Protein AF-M1Z1S7-F1 (afdb_monomer_lite)

Structure (mmCIF, N/CA/C/O backbone):
data_AF-M1Z1S7-F1
#
_entry.id   AF-M1Z1S7-F1
#
loop_
_atom_site.group_PDB
_atom_site.id
_atom_site.type_symbol
_atom_site.label_atom_id
_atom_site.label_alt_id
_atom_site.label_comp_id
_atom_site.label_asym_id
_atom_site.label_entity_id
_atom_site.label_seq_id
_atom_site.pdbx_PDB_ins_code
_atom_site.Cartn_x
_atom_site.Cartn_y
_atom_site.Cartn_z
_atom_site.occupancy
_atom_site.B_iso_or_equiv
_atom_site.auth_seq_id
_atom_site.auth_comp_id
_atom_site.auth_asym_id
_atom_site.auth_atom_id
_atom_site.pdbx_PDB_model_num
ATOM 1 N N . MET A 1 1 ? 13.486 63.296 -37.574 1.00 34.75 1 MET A N 1
ATOM 2 C CA . MET A 1 1 ? 12.717 63.158 -36.315 1.00 34.75 1 MET A CA 1
ATOM 3 C C . MET A 1 1 ? 12.028 61.797 -36.369 1.00 34.75 1 MET A C 1
ATOM 5 O O . MET A 1 1 ? 11.194 61.621 -37.237 1.00 34.75 1 MET A O 1
ATOM 9 N N . SER A 1 2 ? 12.634 60.751 -35.789 1.00 32.12 2 SER A N 1
ATOM 10 C CA . SER A 1 2 ? 12.422 60.273 -34.399 1.00 32.12 2 SER A CA 1
ATOM 11 C C . SER A 1 2 ? 11.115 59.479 -34.281 1.00 32.12 2 SER A C 1
ATOM 13 O O . SER A 1 2 ? 10.092 60.025 -34.657 1.00 32.12 2 SER A O 1
ATOM 15 N N . LEU A 1 3 ? 10.988 58.261 -33.749 1.00 27.97 3 LEU A N 1
ATOM 16 C CA . LEU A 1 3 ? 11.829 57.191 -33.181 1.00 27.97 3 LEU A CA 1
ATOM 17 C C . LEU A 1 3 ? 10.875 55.961 -33.128 1.00 27.97 3 LEU A C 1
ATOM 19 O O . LEU A 1 3 ? 9.679 56.147 -32.903 1.00 27.97 3 LEU A O 1
ATOM 23 N N . CYS A 1 4 ? 11.359 54.725 -33.304 1.00 34.81 4 CYS A N 1
ATOM 24 C CA . CYS A 1 4 ? 10.601 53.506 -32.938 1.00 34.81 4 CYS A CA 1
ATOM 25 C C . CYS A 1 4 ? 10.439 53.412 -31.397 1.00 34.81 4 CYS A C 1
ATOM 27 O O . CYS A 1 4 ? 11.221 54.061 -30.696 1.00 34.81 4 CYS A O 1
ATOM 29 N N . PRO A 1 5 ? 9.511 52.594 -30.836 1.00 39.22 5 PRO A N 1
ATOM 30 C CA . PRO A 1 5 ? 9.866 51.182 -30.603 1.00 39.22 5 PRO A CA 1
ATOM 31 C C . PRO A 1 5 ? 8.722 50.133 -30.621 1.00 39.22 5 PRO A C 1
ATOM 33 O O . PRO A 1 5 ? 7.626 50.333 -30.114 1.00 39.22 5 PRO A O 1
ATOM 36 N N . VAL A 1 6 ? 9.067 48.967 -31.179 1.00 35.81 6 VAL A N 1
ATOM 37 C CA . VAL A 1 6 ? 8.966 47.601 -30.614 1.00 35.81 6 VAL A CA 1
ATOM 38 C C . VAL A 1 6 ? 7.837 47.313 -29.605 1.00 35.81 6 VAL A C 1
ATOM 40 O O . VAL A 1 6 ? 7.938 47.644 -28.427 1.00 35.81 6 VAL A O 1
ATOM 43 N N . GLY A 1 7 ? 6.837 46.539 -30.041 1.00 27.97 7 GLY A N 1
ATOM 44 C CA . GLY A 1 7 ? 5.928 45.788 -29.172 1.00 27.97 7 GLY A CA 1
ATOM 45 C C . GLY A 1 7 ? 6.261 44.296 -29.215 1.00 27.97 7 GLY A C 1
ATOM 46 O O . GLY A 1 7 ? 5.956 43.619 -30.192 1.00 27.97 7 GLY A O 1
ATOM 47 N N . PHE A 1 8 ? 6.911 43.800 -28.162 1.00 30.08 8 PHE A N 1
ATOM 48 C CA . PHE A 1 8 ? 7.186 42.383 -27.924 1.00 30.08 8 PHE A CA 1
ATOM 49 C C . PHE A 1 8 ? 5.883 41.567 -27.895 1.00 30.08 8 PHE A C 1
ATOM 51 O O . PHE A 1 8 ? 5.056 41.743 -26.999 1.00 30.08 8 PHE A O 1
ATOM 58 N N . ALA A 1 9 ? 5.725 40.621 -28.822 1.00 30.39 9 ALA A N 1
ATOM 59 C CA . ALA A 1 9 ? 4.776 39.529 -28.654 1.00 30.39 9 ALA A CA 1
ATOM 60 C C . ALA A 1 9 ? 5.301 38.608 -27.540 1.00 30.39 9 ALA A C 1
ATOM 62 O O . ALA A 1 9 ? 6.293 37.901 -27.715 1.00 30.39 9 ALA A O 1
ATOM 63 N N . LYS A 1 10 ? 4.659 38.655 -26.368 1.00 28.14 10 LYS A N 1
ATOM 64 C CA . LYS A 1 10 ? 4.841 37.651 -25.313 1.00 28.14 10 LYS A CA 1
ATOM 65 C C . LYS A 1 10 ? 4.448 36.275 -25.872 1.00 28.14 10 LYS A C 1
ATOM 67 O O . LYS A 1 10 ? 3.368 36.177 -26.459 1.00 28.14 10 LYS A O 1
ATOM 72 N N . PRO A 1 11 ? 5.248 35.216 -25.675 1.00 27.19 11 PRO A N 1
ATOM 73 C CA . PRO A 1 11 ? 4.775 33.865 -25.928 1.00 27.19 11 PRO A CA 1
ATOM 74 C C . PRO A 1 11 ? 3.642 33.559 -24.944 1.00 27.19 11 PRO A C 1
ATOM 76 O O . PRO A 1 11 ? 3.766 33.805 -23.742 1.00 27.19 11 PRO A O 1
ATOM 79 N N . LEU A 1 12 ? 2.519 33.084 -25.487 1.00 28.98 12 LEU A N 1
ATOM 80 C CA . LEU A 1 12 ? 1.385 32.580 -24.722 1.00 28.98 12 LEU A CA 1
ATOM 81 C C . LEU A 1 12 ? 1.895 31.511 -23.759 1.00 28.98 12 LEU A C 1
ATOM 83 O O . LEU A 1 12 ? 2.510 30.528 -24.166 1.00 28.98 12 LEU A O 1
ATOM 87 N N . SER A 1 13 ? 1.678 31.777 -22.477 1.00 31.48 13 SER A N 1
ATOM 88 C CA . SER A 1 13 ? 2.052 30.921 -21.371 1.00 31.48 13 SER A CA 1
ATOM 89 C C . SER A 1 13 ? 1.440 29.534 -21.513 1.00 31.48 13 SER A C 1
ATOM 91 O O . SER A 1 13 ? 0.294 29.355 -21.921 1.00 31.48 13 SER A O 1
ATOM 93 N N . ASP A 1 14 ? 2.260 28.577 -21.113 1.00 32.44 14 ASP A N 1
ATOM 94 C CA . ASP A 1 14 ? 2.121 27.127 -21.099 1.00 32.44 14 ASP A CA 1
ATOM 95 C C . ASP A 1 14 ? 1.011 26.639 -20.130 1.00 32.44 14 ASP A C 1
ATOM 97 O O . ASP A 1 14 ? 1.241 25.813 -19.254 1.00 32.44 14 ASP A O 1
ATOM 101 N N . GLN A 1 15 ? -0.199 27.204 -20.226 1.00 30.16 15 GLN A N 1
ATOM 102 C CA . GLN A 1 15 ? -1.270 27.080 -19.220 1.00 30.16 15 GLN A CA 1
ATOM 103 C C . GLN A 1 15 ? -2.412 26.119 -19.583 1.00 30.16 15 GLN A C 1
ATOM 105 O O . GLN A 1 15 ? -3.424 26.101 -18.899 1.00 30.16 15 GLN A O 1
ATOM 110 N N . ASN A 1 16 ? -2.260 25.284 -20.612 1.00 29.59 16 ASN A N 1
ATOM 111 C CA . ASN A 1 16 ? -3.248 24.248 -20.947 1.00 29.59 16 ASN A CA 1
ATOM 112 C C . ASN A 1 16 ? -2.606 22.864 -21.129 1.00 29.59 16 ASN A C 1
ATOM 114 O O . ASN A 1 16 ? -3.009 22.080 -21.993 1.00 29.59 16 ASN A O 1
ATOM 118 N N . ARG A 1 17 ? -1.627 22.523 -20.281 1.00 30.69 17 ARG A N 1
ATOM 119 C CA . ARG A 1 17 ? -1.446 21.109 -19.937 1.00 30.69 17 ARG A CA 1
ATOM 120 C C . ARG A 1 17 ? -2.693 20.709 -19.166 1.00 30.69 17 ARG A C 1
ATOM 122 O O . ARG A 1 17 ? -3.025 21.344 -18.176 1.00 30.69 17 ARG A O 1
ATOM 129 N N . CYS A 1 18 ? -3.406 19.704 -19.665 1.00 29.64 18 CYS A N 1
ATOM 130 C CA . CYS A 1 18 ? -4.444 19.033 -18.901 1.00 29.64 18 CYS A CA 1
ATOM 131 C C . CYS A 1 18 ? -3.801 18.519 -17.608 1.00 29.64 18 CYS A C 1
ATOM 133 O O . CYS A 1 18 ? -3.182 17.457 -17.603 1.00 29.64 18 CYS A O 1
ATOM 135 N N . GLU A 1 19 ? -3.901 19.308 -16.542 1.00 29.81 19 GLU A N 1
ATOM 136 C CA . GLU A 1 19 ? -3.730 18.850 -15.174 1.00 29.81 19 GLU A CA 1
ATOM 137 C C . GLU A 1 19 ? -4.834 17.819 -14.948 1.00 29.81 19 GLU A C 1
ATOM 139 O O . GLU A 1 19 ? -5.987 18.143 -14.676 1.00 29.81 19 GLU A O 1
ATOM 144 N N . ILE A 1 20 ? -4.499 16.550 -15.176 1.00 34.88 20 ILE A N 1
ATOM 145 C CA . ILE A 1 20 ? -5.278 15.449 -14.626 1.00 34.88 20 ILE A CA 1
ATOM 146 C C . ILE A 1 20 ? -5.127 15.602 -13.104 1.00 34.88 20 ILE A C 1
ATOM 148 O O . ILE A 1 20 ? -3.984 15.592 -12.636 1.00 34.88 20 ILE A O 1
ATOM 152 N N . PRO A 1 21 ? -6.219 15.816 -12.347 1.00 37.62 21 PRO A N 1
ATOM 153 C CA . PRO A 1 21 ? -6.148 16.166 -10.935 1.00 37.62 21 PRO A CA 1
ATOM 154 C C . PRO A 1 21 ? -5.337 15.143 -10.143 1.00 37.62 21 PRO A C 1
ATOM 156 O O . PRO A 1 21 ? -5.509 13.928 -10.272 1.00 37.62 21 PRO A O 1
ATOM 159 N N . MET A 1 22 ? -4.415 15.668 -9.349 1.00 46.88 22 MET A N 1
ATOM 160 C CA . MET A 1 22 ? -3.442 14.946 -8.545 1.00 46.88 22 MET A CA 1
ATOM 161 C C . MET A 1 22 ? -4.098 14.426 -7.252 1.00 46.88 22 MET A C 1
ATOM 163 O O . MET A 1 22 ? -3.731 14.858 -6.165 1.00 46.88 22 MET A O 1
ATOM 167 N N . ASP A 1 23 ? -5.072 13.516 -7.378 1.00 47.00 23 ASP A N 1
ATOM 168 C CA . ASP A 1 23 ? -5.933 13.093 -6.256 1.00 47.00 23 ASP A CA 1
ATOM 169 C C . ASP A 1 23 ? -5.791 11.614 -5.800 1.00 47.00 23 ASP A C 1
ATOM 171 O O . ASP A 1 23 ? -6.158 11.281 -4.681 1.00 47.00 23 ASP A O 1
ATOM 175 N N . ASN A 1 24 ? -5.192 10.671 -6.541 1.00 67.12 24 ASN A N 1
ATOM 176 C CA . ASN A 1 24 ? -5.545 9.247 -6.313 1.00 67.12 24 ASN A CA 1
ATOM 177 C C . ASN A 1 24 ? -4.560 8.334 -5.526 1.00 67.12 24 ASN A C 1
ATOM 179 O O . ASN A 1 24 ? -4.644 7.110 -5.644 1.00 67.12 24 ASN A O 1
ATOM 183 N N . VAL A 1 25 ? -3.613 8.850 -4.726 1.00 77.19 25 VAL A N 1
ATOM 184 C CA . VAL A 1 25 ? -2.872 7.993 -3.755 1.00 77.19 25 VAL A CA 1
ATOM 185 C C . VAL A 1 25 ? -3.490 8.111 -2.373 1.00 77.19 25 VAL A C 1
ATOM 187 O O . VAL A 1 25 ? -3.922 7.101 -1.823 1.00 77.19 25 VAL A O 1
ATOM 190 N N . ASP A 1 26 ? -3.595 9.331 -1.849 1.00 87.12 26 ASP A N 1
ATOM 191 C CA . ASP A 1 26 ? -4.257 9.597 -0.571 1.00 87.12 26 ASP A CA 1
ATOM 192 C C . ASP A 1 26 ? -5.717 9.115 -0.605 1.00 87.12 26 ASP A C 1
ATOM 194 O O . ASP A 1 26 ? -6.119 8.365 0.279 1.00 87.12 26 ASP A O 1
ATOM 198 N N . GLU A 1 27 ? -6.479 9.415 -1.665 1.00 86.31 27 GLU A N 1
ATOM 199 C CA . GLU A 1 27 ? -7.870 8.950 -1.804 1.00 86.31 27 GLU A CA 1
ATOM 200 C C . GLU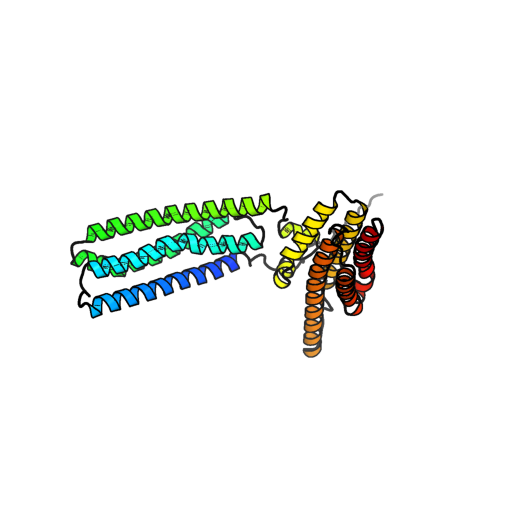 A 1 27 ? -7.998 7.425 -1.894 1.00 86.31 27 GLU A C 1
ATOM 202 O O . GLU A 1 27 ? -8.921 6.818 -1.331 1.00 86.31 27 GLU A O 1
ATOM 207 N N . LYS A 1 28 ? -7.063 6.780 -2.600 1.00 86.69 28 LYS A N 1
ATOM 208 C CA . LYS A 1 28 ? -7.006 5.320 -2.692 1.00 86.69 28 LYS A CA 1
ATOM 209 C C . LYS A 1 28 ? -6.709 4.711 -1.332 1.00 86.69 28 LYS A C 1
ATOM 211 O O . LYS A 1 28 ? -7.344 3.722 -0.964 1.00 86.69 28 LYS A O 1
ATOM 216 N N . ILE A 1 29 ? -5.776 5.296 -0.584 1.00 92.06 29 ILE A N 1
ATOM 217 C CA . ILE A 1 29 ? -5.488 4.866 0.780 1.00 92.06 29 ILE A CA 1
ATOM 218 C C . ILE A 1 29 ? -6.724 5.060 1.654 1.00 92.06 29 ILE A C 1
ATOM 220 O O . ILE A 1 29 ? -7.131 4.112 2.316 1.00 92.06 29 ILE A O 1
ATOM 224 N N . ASP A 1 30 ? -7.368 6.224 1.600 1.00 93.81 30 ASP A N 1
ATOM 225 C CA . ASP A 1 30 ? -8.558 6.526 2.396 1.00 93.81 30 ASP A CA 1
ATOM 226 C C . ASP A 1 30 ? -9.696 5.541 2.105 1.00 93.81 30 ASP A C 1
ATOM 228 O O . ASP A 1 30 ? -10.393 5.095 3.017 1.00 93.81 30 ASP A O 1
ATOM 232 N N . THR A 1 31 ? -9.864 5.149 0.841 1.00 93.44 31 THR A N 1
ATOM 233 C CA . THR A 1 31 ? -10.848 4.137 0.432 1.00 93.44 31 THR A CA 1
ATOM 234 C C . THR A 1 31 ? -10.502 2.760 0.998 1.00 93.44 31 THR A C 1
ATOM 236 O O . THR A 1 31 ? -11.337 2.134 1.648 1.00 93.44 31 THR A O 1
ATOM 239 N N . LEU A 1 32 ? -9.255 2.310 0.840 1.00 94.56 32 LEU A N 1
ATOM 240 C CA . LEU A 1 32 ? -8.808 1.016 1.363 1.00 94.56 32 LEU A CA 1
ATOM 241 C C . LEU A 1 32 ? -8.823 0.966 2.900 1.00 94.56 32 LEU A C 1
ATOM 243 O O . LEU A 1 32 ? -9.105 -0.078 3.488 1.00 94.56 32 LEU A O 1
ATOM 247 N N . MET A 1 33 ? -8.544 2.086 3.567 1.00 96.12 33 MET A N 1
ATOM 248 C CA . MET A 1 33 ? -8.637 2.213 5.019 1.00 96.12 33 MET A CA 1
ATOM 249 C C . MET A 1 33 ? -10.084 2.124 5.499 1.00 96.12 33 MET A C 1
ATOM 251 O O . MET A 1 33 ? -10.344 1.430 6.483 1.00 96.12 33 MET A O 1
ATOM 255 N N . ARG A 1 34 ? -11.029 2.773 4.804 1.00 96.56 34 ARG A N 1
ATOM 256 C CA . ARG A 1 34 ? -12.470 2.632 5.075 1.00 96.56 34 ARG A CA 1
ATOM 257 C C . ARG A 1 34 ? -12.914 1.175 4.952 1.00 96.56 34 ARG A C 1
ATOM 259 O O . ARG A 1 34 ? -13.510 0.645 5.888 1.00 96.56 34 ARG A O 1
ATOM 266 N N . ASP A 1 35 ? -12.540 0.495 3.871 1.00 96.50 35 ASP A N 1
ATOM 267 C CA . ASP A 1 35 ? -12.855 -0.929 3.679 1.00 96.50 35 ASP A CA 1
ATOM 268 C C . ASP A 1 35 ? -12.260 -1.800 4.795 1.00 96.50 35 ASP A C 1
ATOM 270 O O . ASP A 1 35 ? -12.915 -2.701 5.334 1.00 96.50 35 ASP A O 1
ATOM 274 N N . LYS A 1 36 ? -11.021 -1.504 5.204 1.00 97.75 36 LYS A N 1
ATOM 275 C CA . LYS A 1 36 ? -10.346 -2.225 6.283 1.00 97.75 36 LYS A CA 1
ATOM 276 C C . LYS A 1 36 ? -11.018 -2.008 7.641 1.00 97.75 36 LYS A C 1
ATOM 278 O O . LYS A 1 36 ? -11.160 -2.969 8.400 1.00 97.75 36 LYS A O 1
ATOM 283 N N . LEU A 1 37 ? -11.465 -0.788 7.938 1.00 97.38 37 LEU A N 1
ATOM 284 C CA . LEU A 1 37 ? -12.232 -0.475 9.145 1.00 97.38 37 LEU A CA 1
ATOM 285 C C . LEU A 1 37 ? -13.555 -1.253 9.174 1.00 97.38 37 LEU A C 1
ATOM 287 O O . LEU A 1 37 ? -13.864 -1.906 10.174 1.00 97.38 37 LEU A O 1
ATOM 291 N N . VAL A 1 38 ? -14.288 -1.266 8.057 1.00 96.88 38 VAL A N 1
ATOM 292 C CA . VAL A 1 38 ? -15.531 -2.041 7.916 1.00 96.88 38 VAL A CA 1
ATOM 293 C C . VAL A 1 38 ? -15.277 -3.530 8.166 1.00 96.88 38 VAL A C 1
ATOM 295 O O . VAL A 1 38 ? -16.023 -4.156 8.924 1.00 96.88 38 VAL A O 1
ATOM 298 N N . SER A 1 39 ? -14.198 -4.095 7.615 1.00 97.81 39 SER A N 1
ATOM 299 C CA . SER A 1 39 ? -13.803 -5.489 7.871 1.00 97.81 39 SER A CA 1
ATOM 300 C C . SER A 1 39 ? -13.581 -5.760 9.365 1.00 97.81 39 SER A C 1
ATOM 302 O O . SER A 1 39 ? -14.108 -6.735 9.903 1.00 97.81 39 SER A O 1
ATOM 304 N N . LEU A 1 40 ? -12.860 -4.883 10.073 1.00 97.50 40 LEU A N 1
ATOM 305 C CA . LEU A 1 40 ? -12.619 -5.027 11.517 1.00 97.50 40 LEU A CA 1
ATOM 306 C C . LEU A 1 40 ? -13.922 -4.983 12.332 1.00 97.50 40 LEU A C 1
ATOM 308 O O . LEU A 1 40 ? -14.098 -5.764 13.275 1.00 97.50 40 LEU A O 1
ATOM 312 N N . MET A 1 41 ? -14.857 -4.107 11.955 1.00 96.62 41 MET A N 1
ATOM 313 C CA . MET A 1 41 ? -16.176 -4.009 12.589 1.00 96.62 41 MET A CA 1
ATOM 314 C C . MET A 1 41 ? -17.031 -5.259 12.344 1.00 96.62 41 MET A C 1
ATOM 316 O O . MET A 1 41 ? -17.721 -5.732 13.256 1.00 96.62 41 MET A O 1
ATOM 320 N N . GLN A 1 42 ? -16.978 -5.827 11.138 1.00 97.12 42 GLN A N 1
ATOM 321 C CA . GLN A 1 42 ? -17.671 -7.073 10.803 1.00 97.12 42 GLN A CA 1
ATOM 322 C C . GLN A 1 42 ? -17.109 -8.253 11.601 1.00 97.12 42 GLN A C 1
ATOM 324 O O . GLN A 1 42 ? -17.873 -8.993 12.225 1.00 97.12 42 GLN A O 1
ATOM 329 N N . GLU A 1 43 ? -15.783 -8.386 11.676 1.00 97.19 43 GLU A N 1
ATOM 330 C CA . GLU A 1 43 ? -15.132 -9.395 12.517 1.00 97.19 43 GLU A CA 1
ATOM 331 C C . GLU A 1 43 ? -15.546 -9.261 13.988 1.00 97.19 43 GLU A C 1
ATOM 333 O O . GLU A 1 43 ? -15.827 -10.261 14.655 1.00 97.19 43 GLU A O 1
ATOM 338 N N . ASN A 1 44 ? -15.621 -8.029 14.505 1.00 97.50 44 ASN A N 1
ATOM 339 C CA . ASN A 1 44 ? -16.082 -7.777 15.868 1.00 97.50 44 ASN A CA 1
ATOM 340 C C . ASN A 1 44 ? -17.549 -8.182 16.067 1.00 97.50 44 ASN A C 1
ATOM 342 O O . ASN A 1 44 ? -17.895 -8.811 17.066 1.00 97.50 44 ASN A O 1
ATOM 346 N N . THR A 1 45 ? -18.402 -7.893 15.086 1.00 96.69 45 THR A N 1
ATOM 347 C CA . THR A 1 45 ? -19.819 -8.277 15.105 1.00 96.69 45 THR A CA 1
ATOM 348 C C . THR A 1 45 ? -19.984 -9.798 15.165 1.00 96.69 45 THR A C 1
ATOM 350 O O . THR A 1 45 ? -20.798 -10.308 15.940 1.00 96.69 45 THR A O 1
ATOM 353 N N . VAL A 1 46 ? -19.167 -10.549 14.417 1.00 97.62 46 VAL A N 1
ATOM 354 C CA . VAL A 1 46 ? -19.144 -12.021 14.478 1.00 97.62 46 VAL A CA 1
ATOM 355 C C . VAL A 1 46 ? -18.702 -12.514 15.859 1.00 97.62 46 VAL A C 1
ATOM 357 O O . VAL A 1 46 ? -19.341 -13.408 16.421 1.00 97.62 46 VAL A O 1
ATOM 360 N N . ARG A 1 47 ? -17.659 -11.915 16.452 1.00 97.12 47 ARG A N 1
ATOM 361 C CA . ARG A 1 47 ? -17.215 -12.254 17.818 1.00 97.12 47 ARG A CA 1
ATOM 362 C C . ARG A 1 47 ? -18.325 -12.032 18.846 1.00 97.12 47 ARG A C 1
ATOM 364 O O . ARG A 1 47 ? -18.612 -12.936 19.629 1.00 97.12 47 ARG A O 1
ATOM 371 N N . ILE A 1 48 ? -19.002 -10.887 18.790 1.00 95.94 48 ILE A N 1
ATOM 372 C CA . ILE A 1 48 ? -20.138 -10.559 19.663 1.00 95.94 48 ILE A CA 1
ATOM 373 C C . ILE A 1 48 ? -21.286 -11.559 19.489 1.00 95.94 48 ILE A C 1
ATOM 375 O O . ILE A 1 48 ? -21.849 -12.032 20.479 1.00 95.94 48 ILE A O 1
ATOM 379 N N . LYS A 1 49 ? -21.621 -11.936 18.248 1.00 96.50 49 LYS A N 1
ATOM 380 C CA . LYS A 1 49 ? -22.641 -12.960 17.974 1.00 96.50 49 LYS A CA 1
ATOM 381 C C . LYS A 1 49 ? -22.289 -14.289 18.648 1.00 96.50 49 LYS A C 1
ATOM 383 O O . LYS A 1 49 ? -23.138 -14.875 19.316 1.00 96.50 49 LYS A O 1
ATOM 388 N N . ASN A 1 50 ? -21.038 -14.728 18.533 1.00 96.50 50 ASN A N 1
ATOM 389 C CA . ASN A 1 50 ? -20.566 -15.968 19.151 1.00 96.50 50 ASN A CA 1
ATOM 390 C C . ASN A 1 50 ? -20.589 -15.900 20.685 1.00 96.50 50 ASN A C 1
ATOM 392 O O . ASN A 1 50 ? -20.988 -16.868 21.335 1.00 96.50 50 ASN A O 1
ATOM 396 N N . ILE A 1 51 ? -20.229 -14.752 21.269 1.00 95.00 51 ILE A N 1
ATOM 397 C CA . ILE A 1 51 ? -20.364 -14.501 22.712 1.00 95.00 51 ILE A CA 1
ATOM 398 C C . ILE A 1 51 ? -21.835 -14.631 23.122 1.00 95.00 51 ILE A C 1
ATOM 400 O O . ILE A 1 51 ? -22.158 -15.396 24.027 1.00 95.00 51 ILE A O 1
ATOM 404 N N . ASN A 1 52 ? -22.751 -13.962 22.422 1.00 93.19 52 ASN A N 1
ATOM 405 C CA . ASN A 1 52 ? -24.176 -14.037 22.738 1.00 93.19 52 ASN A CA 1
ATOM 406 C C . ASN A 1 52 ? -24.711 -15.476 22.678 1.00 93.19 52 ASN A C 1
ATOM 408 O O . ASN A 1 52 ? -25.422 -15.888 23.593 1.00 93.19 52 ASN A O 1
ATOM 412 N N . ILE A 1 53 ? -24.328 -16.265 21.669 1.00 94.31 53 ILE A N 1
ATOM 413 C CA . ILE A 1 53 ? -24.697 -17.688 21.574 1.00 94.31 53 ILE A CA 1
ATOM 414 C C . ILE A 1 53 ? -24.147 -18.468 22.776 1.00 94.31 53 ILE A C 1
ATOM 416 O O . ILE A 1 53 ? -24.898 -19.134 23.481 1.00 94.31 53 ILE A O 1
ATOM 420 N N . LYS A 1 54 ? -22.854 -18.333 23.088 1.00 94.75 54 LYS A N 1
ATOM 421 C CA . LYS A 1 54 ? -22.219 -19.045 24.210 1.00 94.75 54 LYS A CA 1
ATOM 422 C C . LYS A 1 54 ? -22.917 -18.776 25.550 1.00 94.75 54 LYS A C 1
ATOM 424 O O . LYS A 1 54 ? -23.171 -19.707 26.318 1.00 94.75 54 LYS A O 1
ATOM 429 N N . TYR A 1 55 ? -23.222 -17.513 25.846 1.00 93.75 55 TYR A N 1
ATOM 430 C CA . TYR A 1 55 ? -23.816 -17.117 27.128 1.00 93.75 55 TYR A CA 1
ATOM 431 C C . TYR A 1 55 ? -25.330 -17.354 27.195 1.00 93.75 55 TYR A C 1
ATOM 433 O O . TYR A 1 55 ? -25.866 -17.520 28.288 1.00 93.75 55 TYR A O 1
ATOM 441 N N . THR A 1 56 ? -26.024 -17.435 26.055 1.00 89.94 56 THR A N 1
ATOM 442 C CA . THR A 1 56 ? -27.429 -17.877 26.021 1.00 89.94 56 THR A CA 1
ATOM 443 C C . THR A 1 56 ? -27.542 -19.386 26.217 1.00 89.94 56 THR A C 1
ATOM 445 O O . THR A 1 56 ? -28.292 -19.812 27.090 1.00 89.94 56 THR A O 1
ATOM 448 N N . THR A 1 57 ? -26.731 -20.189 25.522 1.00 92.12 57 THR A N 1
ATOM 449 C CA . THR A 1 57 ? -26.714 -21.656 25.682 1.00 92.12 57 THR A CA 1
ATOM 450 C C . THR A 1 57 ? -26.326 -22.090 27.098 1.00 92.12 57 THR A C 1
ATOM 452 O O . THR A 1 57 ? -26.844 -23.078 27.604 1.00 92.12 57 THR A O 1
ATOM 455 N N . SER A 1 58 ? -25.446 -21.344 27.770 1.00 88.25 58 SER A N 1
ATOM 456 C CA . SER A 1 58 ? -25.045 -21.624 29.160 1.00 88.25 58 SER A CA 1
ATOM 457 C C . SER A 1 58 ? -25.954 -20.992 30.226 1.00 88.25 58 SER A C 1
ATOM 459 O O . SER A 1 58 ? -25.618 -21.048 31.406 1.00 88.25 58 SER A O 1
ATOM 461 N N . ASN A 1 59 ? -27.085 -20.388 29.832 1.00 87.56 59 ASN A N 1
ATOM 462 C CA . ASN A 1 59 ? -28.027 -19.672 30.704 1.00 87.56 59 ASN A CA 1
ATOM 463 C C . ASN A 1 59 ? -27.378 -18.574 31.583 1.00 87.56 59 ASN A C 1
ATOM 465 O O . ASN A 1 59 ? -27.818 -18.295 32.695 1.00 87.56 59 ASN A O 1
ATOM 469 N N . LYS A 1 60 ? -26.321 -17.927 31.076 1.00 88.38 60 LYS A N 1
ATOM 470 C CA . LYS A 1 60 ? -25.557 -16.850 31.736 1.00 88.38 60 LYS A CA 1
ATOM 471 C C . LYS A 1 60 ? -25.720 -15.508 31.011 1.00 88.38 60 LYS A C 1
ATOM 473 O O . LYS A 1 60 ? -24.797 -14.706 30.914 1.00 88.38 60 LYS A O 1
ATOM 478 N N . LYS A 1 61 ? -26.904 -15.251 30.449 1.00 85.31 61 LYS A N 1
ATOM 479 C CA . LYS A 1 61 ? -27.161 -14.071 29.600 1.00 85.31 61 LYS A CA 1
ATOM 480 C C . LYS A 1 61 ? -27.045 -12.737 30.349 1.00 85.31 61 LYS A C 1
ATOM 482 O O . LYS A 1 61 ? -26.682 -11.729 29.746 1.00 85.31 61 LYS A O 1
ATOM 487 N N . HIS A 1 62 ? -27.373 -12.730 31.636 1.00 86.00 62 HIS A N 1
ATOM 488 C CA . HIS A 1 62 ? -27.454 -11.521 32.461 1.00 86.00 62 HIS A CA 1
ATOM 489 C C . HIS A 1 62 ? -26.301 -11.404 33.459 1.00 86.00 62 HIS A C 1
ATOM 491 O O . HIS A 1 62 ? -26.422 -10.695 34.451 1.00 86.00 62 HIS A O 1
ATOM 497 N N . THR A 1 63 ? -25.199 -12.113 33.220 1.00 91.56 63 THR A N 1
ATOM 498 C CA . THR A 1 63 ? -24.058 -12.100 34.132 1.00 91.56 63 THR A CA 1
ATOM 499 C C . THR A 1 63 ? -23.002 -11.092 33.693 1.00 91.56 63 THR A C 1
ATOM 501 O O . THR A 1 63 ? -22.886 -10.757 32.508 1.00 91.56 63 THR A O 1
ATOM 504 N N . ILE A 1 64 ? -22.207 -10.623 34.656 1.00 93.06 64 ILE A N 1
ATOM 505 C CA . ILE A 1 64 ? -21.121 -9.675 34.400 1.00 93.06 64 ILE A CA 1
ATOM 506 C C . ILE A 1 64 ? -20.067 -10.264 33.457 1.00 93.06 64 ILE A C 1
ATOM 508 O O . ILE A 1 64 ? -19.503 -9.553 32.630 1.00 93.06 64 ILE A O 1
ATOM 512 N N . GLU A 1 65 ? -19.849 -11.582 33.487 1.00 93.62 65 GLU A N 1
ATOM 513 C CA . GLU A 1 65 ? -18.864 -12.241 32.625 1.00 93.62 65 GLU A CA 1
ATOM 514 C C . GLU A 1 65 ? -19.220 -12.123 31.143 1.00 93.62 65 GLU A C 1
ATOM 516 O O . GLU A 1 65 ? -18.317 -12.043 30.311 1.00 93.62 65 GLU A O 1
ATOM 521 N N . ARG A 1 66 ? -20.514 -12.0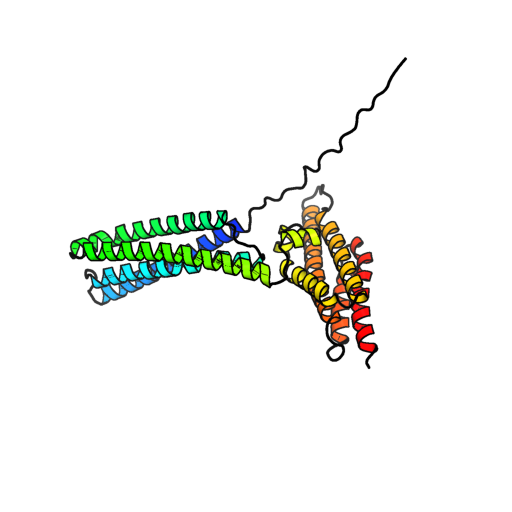95 30.792 1.00 94.62 66 ARG A N 1
ATOM 522 C CA . ARG A 1 66 ? -20.931 -11.853 29.405 1.00 94.62 66 ARG A CA 1
ATOM 523 C C . ARG A 1 66 ? -20.533 -10.447 28.969 1.00 94.62 66 ARG A C 1
ATOM 525 O O . ARG A 1 66 ? -20.026 -10.283 27.863 1.00 94.62 66 ARG A O 1
ATOM 532 N N . TRP A 1 67 ? -20.776 -9.450 29.816 1.00 94.69 67 TRP A N 1
ATOM 533 C CA . TRP A 1 67 ? -20.495 -8.050 29.505 1.00 94.69 67 TRP A CA 1
ATOM 534 C C . TRP A 1 67 ? -19.000 -7.746 29.480 1.00 94.69 67 TRP A C 1
ATOM 536 O O . TRP A 1 67 ? -18.546 -7.048 28.577 1.00 94.69 67 TRP A O 1
ATOM 546 N N . ARG A 1 68 ? -18.215 -8.370 30.365 1.00 95.38 68 ARG A N 1
ATOM 547 C CA . ARG A 1 68 ? -16.747 -8.375 30.274 1.00 95.38 68 ARG A CA 1
ATOM 548 C C . ARG A 1 68 ? -16.280 -8.991 28.951 1.00 95.38 68 ARG A C 1
ATOM 550 O O . ARG A 1 68 ? -15.526 -8.354 28.230 1.00 95.38 68 ARG A O 1
ATOM 557 N N . ALA A 1 69 ? -16.807 -10.153 28.553 1.00 95.81 69 ALA A N 1
ATOM 558 C CA . ALA A 1 69 ? -16.457 -10.765 27.265 1.00 95.81 69 ALA A CA 1
ATOM 559 C C . ALA A 1 69 ? -16.863 -9.900 26.055 1.00 95.81 69 ALA A C 1
ATOM 561 O O . ALA A 1 69 ? -16.145 -9.845 25.055 1.00 95.81 69 ALA A O 1
ATOM 562 N N . PHE A 1 70 ? -18.011 -9.224 26.136 1.00 95.38 70 PHE A N 1
ATOM 563 C CA . PHE A 1 70 ? -18.473 -8.283 25.120 1.00 95.38 70 PHE A CA 1
ATOM 564 C C . PHE A 1 70 ? -17.512 -7.097 24.983 1.00 95.38 70 PHE A C 1
ATOM 566 O O . PHE A 1 70 ? -17.057 -6.800 23.877 1.00 95.38 70 PHE A O 1
ATOM 573 N N . TYR A 1 71 ? -17.157 -6.476 26.111 1.00 97.06 71 TYR A N 1
ATOM 574 C CA . TYR A 1 71 ? -16.163 -5.410 26.183 1.00 97.06 71 TYR A CA 1
ATOM 575 C C . TYR A 1 71 ? -14.824 -5.865 25.591 1.00 97.06 71 TYR A C 1
ATOM 577 O O . TYR A 1 71 ? -14.275 -5.201 24.715 1.00 97.06 71 TYR A O 1
ATOM 585 N N . ASP A 1 72 ? -14.333 -7.039 25.997 1.00 97.00 72 ASP A N 1
ATOM 586 C CA . ASP A 1 72 ? -13.050 -7.586 25.544 1.00 97.00 72 ASP A CA 1
ATOM 587 C C . ASP A 1 72 ? -13.016 -7.806 24.016 1.00 97.00 72 ASP A C 1
ATOM 589 O O . ASP A 1 72 ? -11.955 -7.734 23.389 1.00 97.00 72 ASP A O 1
ATOM 593 N N . SER A 1 73 ? -14.172 -8.030 23.378 1.00 97.12 73 SER A N 1
ATOM 594 C CA . SER A 1 73 ? -14.270 -8.099 21.915 1.00 97.12 73 SER A CA 1
ATOM 595 C C . SER A 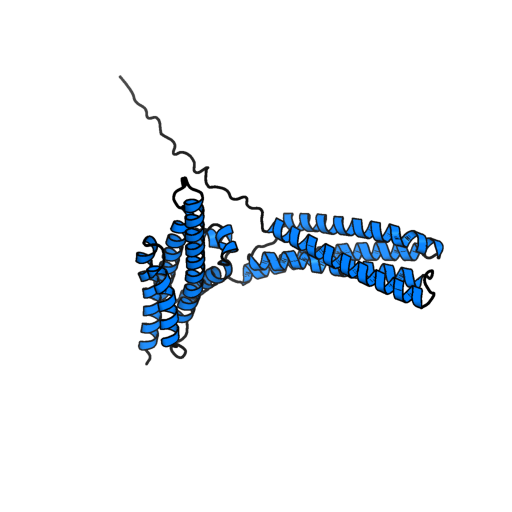1 73 ? -13.986 -6.748 21.248 1.00 97.12 73 SER A C 1
ATOM 597 O O . SER A 1 73 ? -13.251 -6.704 20.251 1.00 97.12 73 SER A O 1
ATOM 599 N N . PHE A 1 74 ? -14.529 -5.659 21.803 1.00 97.19 74 PHE A N 1
ATOM 600 C CA . PHE A 1 74 ? -14.238 -4.291 21.366 1.00 97.19 74 PHE A CA 1
ATOM 601 C C . PHE A 1 74 ? -12.796 -3.898 21.683 1.00 97.19 74 PHE A C 1
ATOM 603 O O . PHE A 1 74 ? -12.102 -3.408 20.798 1.00 97.19 74 PHE A O 1
ATOM 610 N N . ASP A 1 75 ? -12.304 -4.186 22.889 1.00 96.50 75 ASP A N 1
ATOM 611 C CA . ASP A 1 75 ? -10.913 -3.915 23.270 1.00 96.50 75 ASP A CA 1
ATOM 612 C C . ASP A 1 75 ? -9.924 -4.591 22.304 1.00 96.50 75 ASP A C 1
ATOM 614 O O . ASP A 1 75 ? -8.977 -3.968 21.821 1.00 96.50 75 ASP A O 1
ATOM 618 N N . LYS A 1 76 ? -10.194 -5.841 21.903 1.00 97.06 76 LYS A N 1
ATOM 619 C CA . LYS A 1 76 ? -9.408 -6.520 20.864 1.00 97.06 76 LYS A CA 1
ATOM 620 C C . LYS A 1 76 ? -9.431 -5.774 19.525 1.00 97.06 76 LYS A C 1
ATOM 622 O O . LYS A 1 76 ? -8.401 -5.715 18.857 1.00 97.06 76 LYS A O 1
ATOM 627 N N . MET A 1 77 ? -10.578 -5.231 19.119 1.00 97.31 77 MET A N 1
ATOM 628 C CA . MET A 1 77 ? -10.694 -4.434 17.894 1.00 97.31 77 MET A CA 1
ATOM 629 C C . MET A 1 77 ? -9.876 -3.140 17.997 1.00 97.31 77 MET A C 1
ATOM 631 O O . MET A 1 77 ? -9.079 -2.873 17.101 1.00 97.31 77 MET A O 1
ATOM 635 N N . PHE A 1 78 ? -9.997 -2.395 19.100 1.00 97.94 78 PHE A N 1
ATOM 636 C CA . PHE A 1 78 ? -9.238 -1.162 19.336 1.00 97.94 78 PHE A CA 1
ATOM 637 C C . PHE A 1 78 ? -7.725 -1.395 19.339 1.00 97.94 78 PHE A C 1
ATOM 639 O O . PHE A 1 78 ? -6.981 -0.607 18.768 1.00 97.94 78 PHE A O 1
ATOM 646 N N . ARG A 1 79 ? -7.239 -2.515 19.889 1.00 95.69 79 ARG A N 1
ATOM 647 C CA . ARG A 1 79 ? -5.802 -2.849 19.839 1.00 95.69 79 ARG A CA 1
ATOM 648 C C . ARG A 1 79 ? -5.286 -3.101 18.419 1.00 95.69 79 ARG A C 1
ATOM 650 O O . ARG A 1 79 ? -4.129 -2.802 18.129 1.00 95.69 79 ARG A O 1
ATOM 657 N N . LEU A 1 80 ? -6.111 -3.688 17.551 1.00 96.19 80 LEU A N 1
ATOM 658 C CA . LEU A 1 80 ? -5.723 -4.045 16.181 1.00 96.19 80 LEU A CA 1
ATOM 659 C C . LEU A 1 80 ? -5.877 -2.881 15.203 1.00 96.19 80 LEU A C 1
ATOM 661 O O . LEU A 1 80 ? -5.079 -2.756 14.276 1.00 96.19 80 LEU A O 1
ATOM 665 N N . MET A 1 81 ? -6.883 -2.037 15.418 1.00 97.44 81 MET A N 1
ATOM 666 C CA . MET A 1 81 ? -7.293 -0.996 14.484 1.00 97.44 81 MET A CA 1
ATOM 667 C C . MET A 1 81 ? -6.152 -0.056 14.065 1.00 97.44 81 MET A C 1
ATOM 669 O O . MET A 1 81 ? -5.921 0.030 12.860 1.00 97.44 81 MET A O 1
ATOM 673 N N . PRO A 1 82 ? -5.367 0.569 14.968 1.00 97.75 82 PRO A N 1
ATOM 674 C CA . PRO A 1 82 ? -4.302 1.472 14.541 1.00 97.75 82 PRO A CA 1
ATOM 675 C C . PRO A 1 82 ? -3.268 0.786 13.649 1.00 97.75 82 PRO A C 1
ATOM 677 O O . PRO A 1 82 ? -2.898 1.308 12.603 1.00 97.75 82 PRO A O 1
ATOM 680 N N . ARG A 1 83 ? -2.850 -0.432 14.017 1.00 96.88 83 ARG A N 1
ATOM 681 C CA . ARG A 1 83 ? -1.867 -1.206 13.251 1.00 96.88 83 ARG A CA 1
ATOM 682 C C . ARG A 1 83 ? -2.393 -1.556 11.865 1.00 96.88 83 ARG A C 1
ATOM 684 O O . ARG A 1 83 ? -1.683 -1.380 10.882 1.00 96.88 83 ARG A O 1
ATOM 691 N N . GLU A 1 84 ? -3.607 -2.088 11.790 1.00 97.12 84 GLU A N 1
ATOM 692 C CA . GLU A 1 84 ? -4.181 -2.567 10.534 1.00 97.12 84 GLU A CA 1
ATOM 693 C C . GLU A 1 84 ? -4.518 -1.421 9.574 1.00 97.12 84 GLU A C 1
ATOM 695 O O . GLU A 1 84 ? -4.332 -1.578 8.371 1.00 97.12 84 GLU A O 1
ATOM 700 N N . LEU A 1 85 ? -4.961 -0.269 10.088 1.00 97.38 85 LEU A N 1
ATOM 701 C CA . LEU A 1 85 ? -5.247 0.911 9.273 1.00 97.38 85 LEU A CA 1
ATOM 702 C C . LEU A 1 85 ? -3.960 1.574 8.765 1.00 97.38 85 LEU A C 1
ATOM 704 O O . LEU A 1 85 ? -3.825 1.816 7.569 1.00 97.38 85 LEU A O 1
ATOM 708 N N . VAL A 1 86 ? -2.973 1.791 9.638 1.00 96.88 86 VAL A N 1
ATOM 709 C CA . VAL A 1 86 ? -1.680 2.385 9.248 1.00 96.88 86 VAL A CA 1
ATOM 710 C C . VAL A 1 86 ? -0.888 1.462 8.317 1.00 96.88 86 VAL A C 1
ATOM 712 O O . VAL A 1 86 ? -0.134 1.923 7.462 1.00 96.88 86 VAL A O 1
ATOM 715 N N . ARG A 1 87 ? -1.088 0.144 8.415 1.00 96.31 87 ARG A N 1
ATOM 716 C CA . ARG A 1 87 ? -0.510 -0.818 7.473 1.00 96.31 87 ARG A CA 1
ATOM 717 C C . ARG A 1 87 ? -0.973 -0.580 6.034 1.00 96.31 87 ARG A C 1
ATOM 719 O O . ARG A 1 87 ? -0.154 -0.747 5.136 1.00 96.31 87 ARG A O 1
ATOM 726 N N . VAL A 1 88 ? -2.226 -0.174 5.811 1.00 95.75 88 VAL A N 1
ATOM 727 C CA . VAL A 1 88 ? -2.722 0.173 4.466 1.00 95.75 88 VAL A CA 1
ATOM 728 C C . VAL A 1 88 ? -1.929 1.351 3.901 1.00 95.75 88 VAL A C 1
ATOM 730 O O . VAL A 1 88 ? -1.436 1.264 2.779 1.00 95.75 88 VAL A O 1
ATOM 733 N N . GLU A 1 89 ? -1.742 2.411 4.694 1.00 94.50 89 GLU A N 1
ATOM 734 C CA . GLU A 1 89 ? -0.924 3.573 4.316 1.00 94.50 89 GLU A CA 1
ATOM 735 C C . GLU A 1 89 ? 0.488 3.139 3.914 1.00 94.50 89 GLU A C 1
ATOM 737 O O . GLU A 1 89 ? 0.949 3.484 2.824 1.00 94.50 89 GLU A O 1
ATOM 742 N N . LYS A 1 90 ? 1.140 2.320 4.753 1.00 93.44 90 LYS A N 1
ATOM 743 C CA . LYS A 1 90 ? 2.479 1.798 4.468 1.00 93.44 90 LYS A CA 1
ATOM 744 C C . LYS A 1 90 ? 2.502 0.999 3.163 1.00 93.44 90 LYS A C 1
ATOM 746 O O . LYS A 1 90 ? 3.281 1.301 2.271 1.00 93.44 90 LYS A O 1
ATOM 751 N N . GLU A 1 91 ? 1.657 -0.024 3.042 1.00 90.06 91 GLU A N 1
ATOM 752 C CA . GLU A 1 91 ? 1.670 -0.949 1.902 1.00 90.06 91 GLU A CA 1
ATOM 753 C C . GLU A 1 91 ? 1.375 -0.264 0.571 1.00 90.06 91 GLU A C 1
ATOM 755 O O . GLU A 1 91 ? 1.907 -0.682 -0.461 1.00 90.06 91 GLU A O 1
ATOM 760 N N . VAL A 1 92 ? 0.516 0.758 0.577 1.00 88.50 92 VAL A N 1
ATOM 761 C CA . VAL A 1 92 ? 0.305 1.581 -0.605 1.00 88.50 92 VAL A CA 1
ATOM 762 C C . VAL A 1 92 ? 1.565 2.403 -0.826 1.00 88.50 92 VAL A C 1
ATOM 764 O O . VAL A 1 92 ? 2.264 2.093 -1.780 1.00 88.50 92 VAL A O 1
ATOM 767 N N . ARG A 1 93 ? 1.938 3.338 0.058 1.00 87.00 93 ARG A N 1
ATOM 768 C CA . ARG A 1 93 ? 3.058 4.277 -0.164 1.00 87.00 93 ARG A CA 1
ATOM 769 C C . ARG A 1 93 ? 4.405 3.626 -0.474 1.00 87.00 93 ARG A C 1
ATOM 771 O O . ARG A 1 93 ? 5.123 4.142 -1.329 1.00 87.00 93 ARG A O 1
ATOM 778 N N . SER A 1 94 ? 4.728 2.481 0.126 1.00 83.88 94 SER A N 1
ATOM 779 C CA . SER A 1 94 ? 5.946 1.719 -0.187 1.00 83.88 94 SER A CA 1
ATOM 780 C C . SER A 1 94 ? 6.022 1.325 -1.667 1.00 83.88 94 SER A C 1
ATOM 782 O O . SER A 1 94 ? 7.100 1.352 -2.257 1.00 83.88 94 SER A O 1
ATOM 784 N N . LYS A 1 95 ? 4.884 1.015 -2.311 1.00 77.69 95 LYS A N 1
ATOM 785 C CA . LYS A 1 95 ? 4.833 0.739 -3.761 1.00 77.69 95 LYS A CA 1
ATOM 786 C C . LYS A 1 95 ? 5.147 1.977 -4.599 1.00 77.69 95 LYS A C 1
ATOM 788 O O . LYS A 1 95 ? 5.640 1.841 -5.712 1.00 77.69 95 LYS A O 1
ATOM 793 N N . PHE A 1 96 ? 4.871 3.163 -4.062 1.00 70.88 96 PHE A N 1
ATOM 794 C CA . PHE A 1 96 ? 5.091 4.444 -4.731 1.00 70.88 96 PHE A CA 1
ATOM 795 C C . PHE A 1 96 ? 6.431 5.077 -4.349 1.00 70.88 96 PHE A C 1
ATOM 797 O O . PHE A 1 96 ? 6.763 6.135 -4.872 1.00 70.88 96 PHE A O 1
ATOM 804 N N . VAL A 1 97 ? 7.198 4.449 -3.446 1.00 76.31 97 VAL A N 1
ATOM 805 C CA . VAL A 1 97 ? 8.438 5.016 -2.887 1.00 76.31 97 VAL A CA 1
ATOM 806 C C . VAL A 1 97 ? 8.189 6.459 -2.418 1.00 76.31 97 VAL A C 1
ATOM 808 O O . VAL A 1 97 ? 8.929 7.389 -2.732 1.00 76.31 97 VAL A O 1
ATOM 811 N N . GLN A 1 98 ? 7.055 6.656 -1.742 1.00 78.50 98 GLN A N 1
ATOM 812 C CA . GLN A 1 98 ? 6.595 7.966 -1.306 1.00 78.50 98 GLN A CA 1
ATOM 813 C C . GLN A 1 98 ? 6.657 8.040 0.216 1.00 78.50 98 GLN A C 1
ATOM 815 O O . GLN A 1 98 ? 6.103 7.188 0.913 1.00 78.50 98 GLN A O 1
ATOM 820 N N . SER A 1 99 ? 7.299 9.080 0.741 1.00 82.69 99 SER A N 1
ATOM 821 C CA . SER A 1 99 ? 7.272 9.358 2.173 1.00 82.69 99 SER A CA 1
ATOM 822 C C . SER A 1 99 ? 5.883 9.829 2.618 1.00 82.69 99 SER A C 1
ATOM 824 O O . SER A 1 99 ? 5.056 10.286 1.822 1.00 82.69 99 SER A O 1
ATOM 826 N N . MET A 1 100 ? 5.609 9.701 3.916 1.00 86.88 100 MET A N 1
ATOM 827 C CA . MET A 1 100 ? 4.411 10.264 4.529 1.00 86.88 100 MET A CA 1
ATOM 828 C C . MET A 1 100 ? 4.753 11.624 5.136 1.00 86.88 100 MET A C 1
ATOM 830 O O . MET A 1 100 ? 5.530 11.704 6.082 1.00 86.88 100 MET A O 1
ATOM 834 N N . GLY A 1 101 ? 4.162 12.693 4.602 1.00 84.88 101 GLY A N 1
ATOM 835 C CA . GLY A 1 101 ? 4.353 14.042 5.133 1.00 84.88 101 GLY A CA 1
ATOM 836 C C . GLY A 1 101 ? 3.663 14.268 6.491 1.00 84.88 101 GLY A C 1
ATOM 837 O O . GLY A 1 101 ? 2.711 13.557 6.837 1.00 84.88 101 GLY A O 1
ATOM 838 N N . PRO A 1 102 ? 4.075 15.301 7.250 1.00 87.75 102 PRO A N 1
ATOM 839 C CA . PRO A 1 102 ? 3.496 15.619 8.558 1.00 87.75 102 PRO A CA 1
ATOM 840 C C . PRO A 1 102 ? 2.005 15.985 8.481 1.00 87.75 102 PRO A C 1
ATOM 842 O O . PRO A 1 102 ? 1.231 15.606 9.357 1.00 87.75 102 PRO A O 1
ATOM 845 N N . GLU A 1 103 ? 1.565 16.650 7.411 1.00 89.56 103 GLU A N 1
ATOM 846 C CA . GLU A 1 103 ? 0.145 16.967 7.207 1.00 89.56 103 GLU A CA 1
ATOM 847 C C . GLU A 1 103 ? -0.711 15.706 7.059 1.00 89.56 103 GLU A C 1
ATOM 849 O O . GLU A 1 103 ? -1.791 15.610 7.643 1.00 89.56 103 GLU A O 1
ATOM 854 N N . ARG A 1 104 ? -0.216 14.701 6.322 1.00 92.44 104 ARG A N 1
ATOM 855 C CA . ARG A 1 104 ? -0.903 13.414 6.176 1.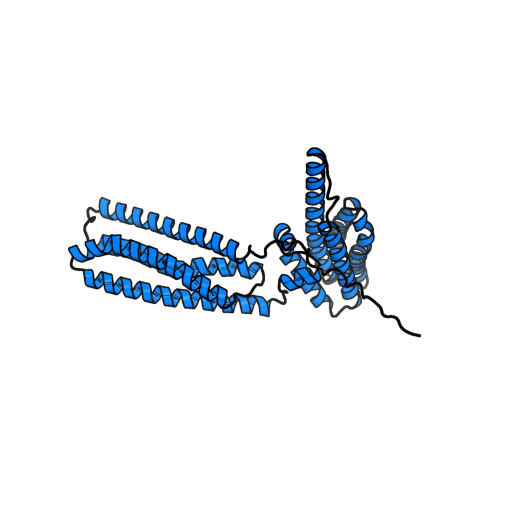00 92.44 104 ARG A CA 1
ATOM 856 C C . ARG A 1 104 ? -0.984 12.684 7.513 1.00 92.44 104 ARG A C 1
ATOM 858 O O . ARG A 1 104 ? -2.050 12.170 7.841 1.00 92.44 104 ARG A O 1
ATOM 865 N N . LYS A 1 105 ? 0.090 12.694 8.313 1.00 93.69 105 LYS A N 1
ATOM 866 C CA . LYS A 1 105 ? 0.077 12.141 9.679 1.00 93.69 105 LYS A CA 1
ATOM 867 C C . LYS A 1 105 ? -1.051 12.754 10.515 1.00 93.69 105 LYS A C 1
ATOM 869 O O . LYS A 1 105 ? -1.796 12.016 11.154 1.00 93.69 105 LYS A O 1
ATOM 874 N N . LEU A 1 106 ? -1.201 14.080 10.485 1.00 93.69 106 LEU A N 1
ATOM 875 C CA . LEU A 1 106 ? -2.266 14.777 11.216 1.00 93.69 106 LEU A CA 1
ATOM 876 C C . LEU A 1 106 ? -3.665 14.412 10.700 1.00 93.69 106 LEU A C 1
ATOM 878 O O . LEU A 1 106 ? -4.565 14.179 11.507 1.00 93.69 106 LEU A O 1
ATOM 882 N N . ARG A 1 107 ? -3.848 14.295 9.377 1.00 94.31 107 ARG A N 1
ATOM 883 C CA . ARG A 1 107 ? -5.117 13.827 8.790 1.00 94.31 107 ARG A CA 1
ATOM 884 C C . ARG A 1 107 ? -5.473 12.416 9.256 1.00 94.31 107 ARG A C 1
ATOM 886 O O . ARG A 1 107 ? -6.604 12.189 9.674 1.00 94.31 107 ARG A O 1
ATOM 893 N N . LEU A 1 108 ? -4.510 11.493 9.239 1.00 95.44 108 LEU A N 1
ATOM 894 C CA . LEU A 1 108 ? -4.708 10.113 9.687 1.00 95.44 108 LEU A CA 1
ATOM 895 C C . LEU A 1 108 ? -5.006 10.018 11.184 1.00 95.44 108 LEU A C 1
ATOM 897 O O . LEU A 1 108 ? -5.893 9.262 11.569 1.00 95.44 108 LEU A O 1
ATOM 901 N N . LEU A 1 109 ? -4.302 10.797 12.015 1.00 95.62 109 LEU A N 1
ATOM 902 C CA . LEU A 1 109 ? -4.602 10.918 13.445 1.00 95.62 109 LEU A CA 1
ATOM 903 C C . LEU A 1 109 ? -6.052 11.349 13.655 1.00 95.62 109 LEU A C 1
ATOM 905 O O . LEU A 1 109 ? -6.786 10.686 14.380 1.00 95.62 109 LEU A O 1
ATOM 909 N N . SER A 1 110 ? -6.467 12.433 12.997 1.00 95.94 110 SER A N 1
ATOM 910 C CA . SER A 1 110 ? -7.826 12.971 13.112 1.00 95.94 110 SER A CA 1
ATOM 911 C C . SER A 1 110 ? -8.885 11.959 12.667 1.00 95.94 110 SER A C 1
ATOM 913 O O . SER A 1 110 ? -9.823 11.673 13.411 1.00 95.94 110 SER A O 1
ATOM 915 N N . TYR A 1 111 ? -8.702 11.362 11.486 1.00 96.00 111 TYR A N 1
ATOM 916 C CA . TYR A 1 111 ? -9.628 10.380 10.929 1.00 96.00 111 TYR A CA 1
ATOM 917 C C . TYR A 1 111 ? -9.765 9.144 11.825 1.00 96.00 111 TYR A C 1
ATOM 919 O O . TYR A 1 111 ? -10.872 8.795 12.227 1.00 96.00 111 TYR A O 1
ATOM 927 N N . ILE A 1 112 ? -8.649 8.504 12.193 1.00 97.25 112 ILE A N 1
ATOM 928 C CA . ILE A 1 112 ? -8.685 7.267 12.982 1.00 97.25 112 ILE A CA 1
ATOM 929 C C . ILE A 1 112 ? -9.239 7.527 14.390 1.00 97.25 112 ILE A C 1
ATOM 931 O O . ILE A 1 112 ? -9.998 6.700 14.892 1.00 97.25 112 ILE A O 1
ATOM 935 N N . ASN A 1 113 ? -8.910 8.664 15.016 1.00 96.94 113 ASN A N 1
ATOM 936 C CA . ASN A 1 113 ? -9.486 9.029 16.313 1.00 96.94 113 ASN A CA 1
ATOM 937 C C . ASN A 1 113 ? -10.996 9.276 16.216 1.00 96.94 113 ASN A C 1
ATOM 939 O O . ASN A 1 113 ? -11.734 8.759 17.046 1.00 96.94 113 ASN A O 1
ATOM 943 N N . SER A 1 114 ? -11.464 9.971 15.174 1.00 97.12 114 SER A N 1
ATOM 944 C CA . SER A 1 114 ? -12.899 10.219 14.969 1.00 97.12 114 SER A CA 1
ATOM 945 C C . SER A 1 114 ? -13.686 8.911 14.821 1.00 97.12 114 SER A C 1
ATOM 947 O O . SER A 1 114 ? -14.721 8.724 15.457 1.00 97.12 114 SER A O 1
ATOM 949 N N . GLU A 1 115 ? -13.170 7.964 14.032 1.00 96.75 115 GLU A N 1
ATOM 950 C CA . GLU A 1 115 ? -13.782 6.638 13.877 1.00 96.75 115 GLU A CA 1
ATOM 951 C C . GLU A 1 115 ? -13.740 5.822 15.180 1.00 96.75 115 GLU A C 1
ATOM 953 O O . GLU A 1 115 ? -14.693 5.113 15.518 1.00 96.75 115 GLU A O 1
ATOM 958 N N . ALA A 1 116 ? -12.652 5.928 15.946 1.00 97.19 116 ALA A N 1
ATOM 959 C CA . ALA A 1 116 ? -12.539 5.271 17.241 1.00 97.19 116 ALA A CA 1
ATOM 960 C C . ALA A 1 116 ? -13.524 5.843 18.266 1.00 97.19 116 ALA A C 1
ATOM 962 O O . ALA A 1 116 ? -14.139 5.065 18.996 1.00 97.19 116 ALA A O 1
ATOM 963 N N . ASP A 1 117 ? -13.723 7.161 18.295 1.00 97.19 117 ASP A N 1
ATOM 964 C CA . ASP A 1 117 ? -14.666 7.822 19.197 1.00 97.19 117 ASP A CA 1
ATOM 965 C C . ASP A 1 117 ? -16.104 7.370 18.946 1.00 97.19 117 ASP A C 1
ATOM 967 O O . ASP A 1 117 ? -16.782 6.970 19.893 1.00 97.19 117 ASP A O 1
ATOM 971 N N . LEU A 1 118 ? -16.533 7.280 17.682 1.00 96.81 118 LEU A N 1
ATOM 972 C CA . LEU A 1 118 ? -17.846 6.722 17.330 1.00 96.81 118 LEU A CA 1
ATOM 973 C C . LEU A 1 118 ? -18.021 5.278 17.835 1.00 96.81 118 LEU A C 1
ATOM 975 O O . LEU A 1 118 ? -19.104 4.868 18.268 1.00 96.81 118 LEU A O 1
ATOM 979 N N . LEU A 1 119 ? -16.954 4.478 17.800 1.00 96.62 119 LEU A N 1
ATOM 980 C CA . LEU A 1 119 ? -16.977 3.104 18.300 1.00 96.62 119 LEU A CA 1
ATOM 981 C C . LEU A 1 119 ? -16.950 3.031 19.828 1.00 96.62 119 LEU A C 1
ATOM 983 O O . LEU A 1 119 ? -17.580 2.133 20.395 1.00 96.62 119 LEU A O 1
ATOM 987 N N . PHE A 1 120 ? -16.259 3.952 20.500 1.00 97.44 120 PHE A N 1
ATOM 988 C CA . PHE A 1 120 ? -16.305 4.061 21.954 1.00 97.44 120 PHE A CA 1
ATOM 989 C C . PHE A 1 120 ? -17.690 4.496 22.430 1.00 97.44 120 PHE A C 1
ATOM 991 O O . PHE A 1 120 ? -18.228 3.867 23.338 1.00 97.44 120 PHE A O 1
ATOM 998 N N . GLU A 1 121 ? -18.319 5.475 21.777 1.00 96.69 121 GLU A N 1
ATOM 999 C CA . GLU A 1 121 ? -19.701 5.879 22.062 1.00 96.69 121 GLU A CA 1
ATOM 1000 C C . GLU A 1 121 ? -20.671 4.702 21.917 1.00 96.69 121 GLU A C 1
ATOM 1002 O O . GLU A 1 121 ? -21.545 4.483 22.763 1.00 96.69 121 GLU A O 1
ATOM 1007 N N . LYS A 1 122 ? -20.492 3.890 20.867 1.00 95.06 122 LYS A N 1
ATOM 1008 C CA . LYS A 1 122 ? -21.270 2.662 20.684 1.00 95.06 122 LYS A CA 1
ATOM 1009 C C . LYS A 1 122 ? -21.064 1.681 21.842 1.00 95.06 122 LYS A C 1
ATOM 1011 O O . LYS A 1 122 ? -22.048 1.171 22.376 1.00 95.06 122 LYS A O 1
ATOM 1016 N N . LEU A 1 123 ? -19.815 1.424 22.233 1.00 95.25 123 LEU A N 1
ATOM 1017 C CA . LEU A 1 123 ? -19.489 0.541 23.356 1.00 95.25 123 LEU A CA 1
ATOM 1018 C C . LEU A 1 123 ? -20.094 1.052 24.673 1.00 95.25 123 LEU A C 1
ATOM 1020 O O . LEU A 1 123 ? -20.685 0.271 25.417 1.00 95.25 123 LEU A O 1
ATOM 1024 N N . GLU A 1 124 ? -19.987 2.351 24.949 1.00 95.31 124 GLU A N 1
ATOM 1025 C CA . GLU A 1 124 ? -20.580 2.994 26.125 1.00 95.31 124 GLU A CA 1
ATOM 1026 C C . GLU A 1 124 ? -22.096 2.817 26.156 1.00 95.31 124 GLU A C 1
ATOM 1028 O O . GLU A 1 124 ? -22.650 2.372 27.165 1.00 95.31 124 GLU A O 1
ATOM 1033 N N . LYS A 1 125 ? -22.767 3.091 25.034 1.00 94.50 125 LYS A N 1
ATOM 1034 C CA . LYS A 1 125 ? -24.218 2.939 24.906 1.00 94.50 125 LYS A CA 1
ATOM 1035 C C . LYS A 1 125 ? -24.679 1.499 25.133 1.00 94.50 125 LYS A C 1
ATOM 1037 O O . LYS A 1 125 ? -25.746 1.292 25.707 1.00 94.50 125 LYS A O 1
ATOM 1042 N N . GLU A 1 126 ? -23.903 0.518 24.678 1.00 91.06 126 GLU A N 1
ATOM 1043 C CA . GLU A 1 126 ? -24.261 -0.902 24.759 1.00 91.06 126 GLU A CA 1
ATOM 1044 C C . GLU A 1 126 ? -23.921 -1.542 26.117 1.00 91.06 126 GLU A C 1
ATOM 1046 O O . GLU A 1 126 ? -24.652 -2.429 26.550 1.00 91.06 126 GLU A O 1
ATOM 1051 N N . CYS A 1 127 ? -22.858 -1.103 26.804 1.00 91.00 127 CYS A N 1
ATOM 1052 C CA . CYS A 1 127 ? -22.359 -1.767 28.017 1.00 91.00 127 CYS A CA 1
ATOM 1053 C C . CYS A 1 127 ? -22.625 -1.009 29.324 1.00 91.00 127 CYS A C 1
ATOM 1055 O O . CYS A 1 127 ? -22.908 -1.651 30.340 1.00 91.00 127 CYS A O 1
ATOM 1057 N N . ARG A 1 128 ? -22.533 0.331 29.339 1.00 91.94 128 ARG A N 1
ATOM 1058 C CA . ARG A 1 128 ? -22.457 1.117 30.590 1.00 91.94 128 ARG A CA 1
ATOM 1059 C C . ARG A 1 128 ? -23.643 0.847 31.516 1.00 91.94 128 ARG A C 1
ATOM 1061 O O . ARG A 1 128 ? -23.471 0.631 32.713 1.00 91.94 128 ARG A O 1
ATOM 1068 N N . GLN A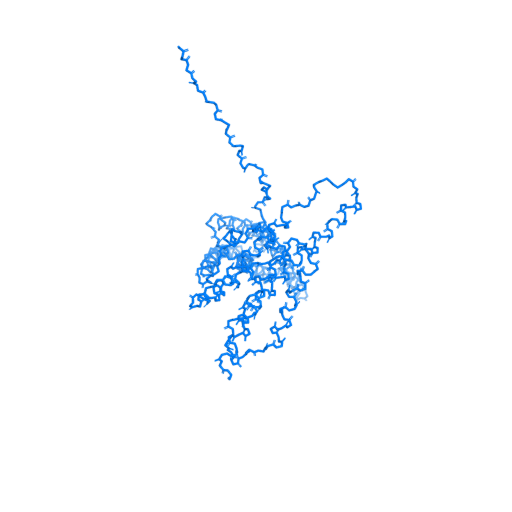 1 129 ? -24.856 0.807 30.960 1.00 92.31 129 GLN A N 1
ATOM 1069 C CA . GLN A 1 129 ? -26.069 0.590 31.752 1.00 92.31 129 GLN A CA 1
ATOM 1070 C C . GLN A 1 129 ? -26.098 -0.777 32.437 1.00 92.31 129 GLN A C 1
ATOM 1072 O O . GLN A 1 129 ? -26.602 -0.887 33.553 1.00 92.31 129 GLN A O 1
ATOM 1077 N N . ASP A 1 130 ? -25.587 -1.822 31.791 1.00 92.12 130 ASP A N 1
ATOM 1078 C CA . ASP A 1 130 ? -25.632 -3.165 32.357 1.00 92.12 130 ASP A CA 1
ATOM 1079 C C . ASP A 1 130 ? -24.506 -3.406 33.368 1.00 92.12 130 ASP A C 1
ATOM 1081 O O . ASP A 1 130 ? -24.760 -4.029 34.397 1.00 92.12 130 ASP A O 1
ATOM 1085 N N . PHE A 1 131 ? -23.319 -2.819 33.170 1.00 94.12 131 PHE A N 1
ATOM 1086 C CA . PHE A 1 131 ? -22.297 -2.745 34.225 1.00 94.12 131 PHE A CA 1
ATOM 1087 C C . PHE A 1 131 ? -22.825 -2.012 35.464 1.00 94.12 131 PHE A C 1
ATOM 1089 O O . PHE A 1 131 ? -22.679 -2.500 36.584 1.00 94.12 131 PHE A O 1
ATOM 1096 N N . LYS A 1 132 ? -23.538 -0.897 35.266 1.00 93.62 132 LYS A N 1
ATOM 1097 C CA . LYS A 1 132 ? -24.174 -0.147 36.355 1.00 93.62 132 LYS A CA 1
ATOM 1098 C C . LYS A 1 132 ? -25.203 -0.967 37.129 1.00 93.62 132 LYS A C 1
ATOM 1100 O O . LYS A 1 132 ? -25.161 -0.991 38.355 1.00 93.62 132 LYS A O 1
ATOM 1105 N N . LYS A 1 133 ? -26.108 -1.673 36.439 1.00 92.88 133 LYS A N 1
ATOM 1106 C CA . LYS A 1 133 ? -27.109 -2.547 37.090 1.00 92.88 133 LYS A CA 1
ATOM 1107 C C . LYS A 1 133 ? -26.472 -3.658 37.925 1.00 92.88 133 LYS A C 1
ATOM 1109 O O . LYS A 1 133 ? -27.091 -4.125 38.875 1.00 92.88 133 LYS A O 1
ATOM 1114 N N . LEU A 1 134 ? -25.270 -4.087 37.552 1.00 92.50 134 LEU A N 1
ATOM 1115 C CA . LEU A 1 134 ? -24.518 -5.141 38.228 1.00 92.50 134 LEU A CA 1
ATOM 1116 C C . LEU A 1 134 ? -23.561 -4.605 39.307 1.00 92.50 134 LEU A C 1
ATOM 1118 O O . LEU A 1 134 ? -22.868 -5.402 39.928 1.00 92.50 134 LEU A O 1
ATOM 1122 N N . GLY A 1 135 ? -23.545 -3.290 39.560 1.00 93.25 135 GLY A N 1
ATOM 1123 C CA . GLY A 1 135 ? -22.698 -2.667 40.582 1.00 93.25 135 GLY A CA 1
ATOM 1124 C C . GLY A 1 135 ? -21.230 -2.485 40.179 1.00 93.25 135 GLY A C 1
ATOM 1125 O O . GLY A 1 135 ? -20.408 -2.189 41.035 1.00 93.25 135 GLY A O 1
ATOM 1126 N N . GLU A 1 136 ? -20.904 -2.629 38.893 1.00 95.12 136 GLU A N 1
ATOM 1127 C CA . GLU A 1 136 ? -19.531 -2.658 38.356 1.00 95.12 136 GLU A CA 1
ATOM 1128 C C . GLU A 1 136 ? -19.247 -1.437 37.449 1.00 95.12 136 GLU A C 1
ATOM 1130 O O . GLU A 1 136 ? -18.427 -1.491 36.535 1.00 95.12 136 GLU A O 1
ATOM 1135 N N . GLU A 1 137 ? -19.948 -0.315 37.666 1.00 94.94 137 GLU A N 1
ATOM 1136 C CA . GLU A 1 137 ? -19.793 0.924 36.873 1.00 94.94 137 GLU A CA 1
ATOM 1137 C C . GLU A 1 137 ? -18.349 1.454 36.924 1.00 94.94 137 GLU A C 1
ATOM 1139 O O . GLU A 1 137 ? -17.795 1.822 35.893 1.00 94.94 137 GLU A O 1
ATOM 1144 N N . ALA A 1 138 ? -17.704 1.406 38.094 1.00 95.25 138 ALA A N 1
ATOM 1145 C CA . ALA A 1 138 ? -16.317 1.844 38.257 1.00 95.25 138 ALA A CA 1
ATOM 1146 C C . ALA A 1 138 ? -15.322 0.996 37.441 1.00 95.25 138 ALA A C 1
ATOM 1148 O O . ALA A 1 138 ? -14.414 1.550 36.826 1.00 95.25 138 ALA A O 1
ATOM 1149 N N . GLU A 1 139 ? -15.516 -0.331 37.380 1.00 95.31 139 GLU A N 1
ATOM 1150 C CA . GLU A 1 139 ? -14.683 -1.214 36.548 1.00 95.31 139 GLU A CA 1
ATOM 1151 C C . GLU A 1 139 ? -14.825 -0.852 35.063 1.00 95.31 139 GLU A C 1
ATOM 1153 O O . GLU A 1 139 ? -13.847 -0.862 34.312 1.00 95.31 139 GLU A O 1
ATOM 1158 N N . PHE A 1 140 ? -16.047 -0.535 34.625 1.00 95.94 140 PHE A N 1
ATOM 1159 C CA . PHE A 1 140 ? -16.305 -0.148 33.243 1.00 95.94 140 PHE A CA 1
ATOM 1160 C C . PHE A 1 140 ? -15.566 1.139 32.861 1.00 95.94 140 PHE A C 1
ATOM 1162 O O . PHE A 1 140 ? -14.886 1.151 31.832 1.00 95.94 140 PHE A O 1
ATOM 1169 N N . GLU A 1 141 ? -15.660 2.187 33.686 1.00 96.38 141 GLU A N 1
ATOM 1170 C CA . GLU A 1 141 ? -14.977 3.461 33.424 1.00 96.38 141 GLU A CA 1
ATOM 1171 C C . GLU A 1 141 ? -13.449 3.295 33.421 1.00 96.38 141 GLU A C 1
ATOM 1173 O O . GLU A 1 141 ? -12.796 3.729 32.473 1.00 96.38 141 GLU A O 1
ATOM 1178 N N . GLU A 1 142 ? -12.879 2.571 34.395 1.00 97.25 142 GLU A N 1
ATOM 1179 C CA . GLU A 1 142 ? -11.428 2.316 34.448 1.00 97.25 142 GLU A CA 1
ATOM 1180 C C . GLU A 1 142 ? -10.941 1.591 33.183 1.00 97.25 142 GLU A C 1
ATOM 1182 O O . GLU A 1 142 ? -9.919 1.947 32.583 1.00 97.25 142 GLU A O 1
ATOM 1187 N N . ARG A 1 143 ? -11.680 0.564 32.742 1.00 96.62 143 ARG A N 1
ATOM 1188 C CA . ARG A 1 143 ? -11.357 -0.159 31.507 1.00 96.62 143 ARG A CA 1
ATOM 1189 C C . ARG A 1 143 ? -11.415 0.770 30.303 1.00 96.62 143 ARG A C 1
ATOM 1191 O O . ARG A 1 143 ? -10.489 0.762 29.494 1.00 96.62 143 ARG A O 1
ATOM 1198 N N . LEU A 1 144 ? -12.485 1.552 30.181 1.00 96.81 144 LEU A N 1
ATOM 1199 C CA . LEU A 1 144 ? -12.702 2.472 29.070 1.00 96.81 144 LEU A CA 1
ATOM 1200 C C . LEU A 1 144 ? -11.582 3.511 28.958 1.00 96.81 144 LEU A C 1
ATOM 1202 O O . LEU A 1 144 ? -11.002 3.643 27.878 1.00 96.81 144 LEU A O 1
ATOM 1206 N N . GLU A 1 145 ? -11.220 4.177 30.055 1.00 96.88 145 GLU A N 1
ATOM 1207 C CA . GLU A 1 145 ? -10.103 5.130 30.090 1.00 96.88 145 GLU A CA 1
ATOM 1208 C C . GLU A 1 145 ? -8.786 4.465 29.684 1.00 96.88 145 GLU A C 1
ATOM 1210 O O . GLU A 1 145 ? -8.049 4.974 28.835 1.00 96.88 145 GLU A O 1
ATOM 1215 N N . LYS A 1 146 ? -8.512 3.272 30.223 1.00 97.50 146 LYS A N 1
ATOM 1216 C CA . LYS A 1 146 ? -7.301 2.511 29.904 1.00 97.50 146 LYS A CA 1
ATOM 1217 C C . LYS A 1 146 ? -7.234 2.107 28.434 1.00 97.50 146 LYS A C 1
ATOM 1219 O O . LYS A 1 146 ? -6.152 2.147 27.844 1.00 97.50 146 LYS A O 1
ATOM 1224 N N . THR A 1 147 ? -8.350 1.694 27.837 1.00 97.44 147 THR A N 1
ATOM 1225 C CA . THR A 1 147 ? -8.401 1.329 26.417 1.00 97.44 147 THR A CA 1
ATOM 1226 C C . THR A 1 147 ? -8.265 2.562 25.527 1.00 97.44 147 THR A C 1
ATOM 1228 O O . THR A 1 147 ? -7.515 2.489 24.554 1.00 97.44 147 THR A O 1
ATOM 1231 N N . ARG A 1 148 ? -8.875 3.704 25.880 1.00 97.31 148 ARG A N 1
ATOM 1232 C CA . ARG A 1 148 ? -8.681 4.985 25.173 1.00 97.31 148 ARG A CA 1
ATOM 1233 C C . ARG A 1 148 ? -7.214 5.424 25.194 1.00 97.31 148 ARG A C 1
ATOM 1235 O O . ARG A 1 148 ? -6.631 5.627 24.135 1.00 97.31 148 ARG A O 1
ATOM 1242 N N . ALA A 1 149 ? -6.582 5.458 26.368 1.00 97.19 149 ALA A N 1
ATOM 1243 C CA . ALA A 1 149 ? -5.176 5.850 26.500 1.00 97.19 149 ALA A CA 1
ATOM 1244 C C . ALA A 1 149 ? -4.236 4.946 25.681 1.00 97.19 149 ALA A C 1
ATOM 1246 O O . ALA A 1 149 ? -3.379 5.428 24.942 1.00 97.19 149 ALA A O 1
ATOM 1247 N N . LYS A 1 150 ? -4.435 3.622 25.756 1.00 97.19 150 LYS A N 1
ATOM 1248 C CA . LYS A 1 150 ? -3.655 2.654 24.968 1.00 97.19 150 LYS A CA 1
ATOM 1249 C C . LYS A 1 150 ? -3.895 2.772 23.469 1.00 97.19 150 LYS A C 1
ATOM 1251 O O . LYS A 1 150 ? -2.987 2.489 22.694 1.00 97.19 150 LYS A O 1
ATOM 1256 N N . PHE A 1 151 ? -5.113 3.111 23.056 1.00 97.88 151 PHE A N 1
ATOM 1257 C CA . PHE A 1 151 ? -5.436 3.305 21.650 1.00 97.88 151 PHE A CA 1
ATOM 1258 C C . PHE A 1 151 ? -4.654 4.486 21.075 1.00 97.88 151 PHE A C 1
ATOM 1260 O O . PHE A 1 151 ? -3.981 4.313 20.060 1.00 97.88 151 PHE A O 1
ATOM 1267 N N . THR A 1 152 ? -4.686 5.635 21.757 1.00 96.62 152 THR A N 1
ATOM 1268 C CA . THR A 1 152 ? -3.977 6.852 21.341 1.00 96.62 152 THR A CA 1
ATOM 1269 C C . THR A 1 152 ? -2.469 6.621 21.248 1.00 96.62 152 THR A C 1
ATOM 1271 O O . THR A 1 152 ? -1.882 6.856 20.193 1.00 96.62 152 THR A O 1
ATOM 1274 N N . ASP A 1 153 ? -1.859 6.060 22.298 1.00 96.69 153 ASP A N 1
ATOM 1275 C CA . ASP A 1 153 ? -0.421 5.743 22.326 1.00 96.69 153 ASP A CA 1
ATOM 1276 C C . ASP A 1 153 ? -0.017 4.768 21.205 1.00 96.69 153 ASP A C 1
ATOM 1278 O O . ASP A 1 153 ? 0.971 4.967 20.487 1.00 96.69 153 ASP A O 1
ATOM 1282 N N . ASN A 1 154 ? -0.828 3.728 20.983 1.00 97.44 154 ASN A N 1
ATOM 1283 C CA . ASN A 1 154 ? -0.592 2.783 19.900 1.00 97.44 154 ASN A CA 1
ATOM 1284 C C . ASN A 1 154 ? -0.709 3.464 18.530 1.00 97.44 154 ASN A C 1
ATOM 1286 O O . ASN A 1 154 ? 0.134 3.223 17.673 1.00 97.44 154 ASN A O 1
ATOM 1290 N N . LEU A 1 155 ? -1.712 4.316 18.305 1.00 97.81 155 LEU A N 1
ATOM 1291 C CA . LEU A 1 155 ? -1.889 5.025 17.037 1.00 97.81 155 LEU A CA 1
ATOM 1292 C C . LEU A 1 155 ? -0.703 5.930 16.707 1.00 97.81 155 LEU A C 1
ATOM 1294 O O . LEU A 1 155 ? -0.155 5.831 15.606 1.00 97.81 155 LEU A O 1
ATOM 1298 N N . GLU A 1 156 ? -0.270 6.749 17.660 1.00 96.31 156 GLU A N 1
ATOM 1299 C CA . GLU A 1 156 ? 0.905 7.605 17.491 1.00 96.31 156 GLU A CA 1
ATOM 1300 C C . GLU A 1 156 ? 2.157 6.777 17.191 1.00 96.31 156 GLU A C 1
ATOM 1302 O O . GLU A 1 156 ? 2.878 7.063 16.230 1.00 96.31 156 GLU A O 1
ATOM 1307 N N . THR A 1 157 ? 2.359 5.687 17.938 1.00 97.12 157 THR A N 1
ATOM 1308 C CA . THR A 1 157 ? 3.476 4.760 17.732 1.00 97.12 157 THR A CA 1
ATOM 1309 C C . THR A 1 157 ? 3.446 4.114 16.345 1.00 97.12 157 THR A C 1
ATOM 1311 O O . THR A 1 157 ? 4.484 4.027 15.685 1.00 97.12 157 THR A O 1
ATOM 1314 N N . GLN A 1 158 ? 2.287 3.635 15.879 1.00 97.25 158 GLN A N 1
ATOM 1315 C CA . GLN A 1 158 ? 2.176 3.011 14.555 1.00 97.25 158 GLN A CA 1
ATOM 1316 C C . GLN A 1 158 ? 2.437 4.025 13.441 1.00 97.25 158 GLN A C 1
ATOM 1318 O O . GLN A 1 158 ? 3.150 3.706 12.490 1.00 97.25 158 GLN A O 1
ATOM 1323 N N . LEU A 1 159 ? 1.903 5.244 13.556 1.00 96.19 159 LEU A N 1
ATOM 1324 C CA . LEU A 1 159 ? 2.133 6.296 12.568 1.00 96.19 159 LEU A CA 1
ATOM 1325 C C . LEU A 1 159 ? 3.599 6.716 12.516 1.00 96.19 159 LEU A C 1
ATOM 1327 O O . LEU A 1 159 ? 4.144 6.853 11.423 1.00 96.19 159 LEU A O 1
ATOM 1331 N N . GLN A 1 160 ? 4.251 6.861 13.669 1.00 94.94 160 GLN A N 1
ATOM 1332 C CA . GLN A 1 160 ? 5.670 7.199 13.730 1.00 94.94 160 GLN A CA 1
ATOM 1333 C C . GLN A 1 160 ? 6.536 6.106 13.086 1.00 94.94 160 GLN A C 1
ATOM 1335 O O . GLN A 1 160 ? 7.333 6.395 12.196 1.00 94.94 160 GLN A O 1
ATOM 1340 N N . LYS A 1 161 ? 6.289 4.834 13.428 1.00 95.06 161 LYS A N 1
ATOM 1341 C CA . LYS A 1 161 ? 6.959 3.688 12.789 1.00 95.06 161 LYS A CA 1
ATOM 1342 C C . LYS A 1 161 ? 6.712 3.624 11.283 1.00 95.06 161 LYS A C 1
ATOM 1344 O O . LYS A 1 161 ? 7.591 3.205 10.536 1.00 95.06 161 LYS A O 1
ATOM 1349 N N . CYS A 1 162 ? 5.516 3.998 10.833 1.00 94.25 162 CYS A N 1
ATOM 1350 C CA . CYS A 1 162 ? 5.185 4.055 9.414 1.00 94.25 162 CYS A CA 1
ATOM 1351 C C . CYS A 1 162 ? 6.023 5.114 8.689 1.00 94.25 162 CYS A C 1
ATOM 1353 O O . CYS A 1 162 ? 6.617 4.796 7.662 1.00 94.25 162 CYS A O 1
ATOM 1355 N N . MET A 1 163 ? 6.128 6.328 9.244 1.00 93.00 163 MET A N 1
ATOM 1356 C CA . MET A 1 163 ? 6.973 7.390 8.679 1.00 93.00 163 MET A CA 1
ATOM 1357 C C . MET A 1 163 ? 8.423 6.939 8.552 1.00 93.00 163 MET A C 1
ATOM 1359 O O . MET A 1 163 ? 8.971 6.964 7.456 1.00 93.00 163 MET A O 1
ATOM 1363 N N . GLU A 1 164 ? 9.006 6.457 9.649 1.00 91.62 164 GLU A N 1
ATOM 1364 C CA . GLU A 1 164 ? 10.405 6.020 9.692 1.00 91.62 164 GLU A CA 1
ATOM 1365 C C . GLU A 1 164 ? 10.673 4.880 8.704 1.00 91.62 164 GLU A C 1
ATOM 1367 O O . GLU A 1 164 ? 11.688 4.875 8.003 1.00 91.62 164 GLU A O 1
ATOM 1372 N N . ALA A 1 165 ? 9.746 3.922 8.599 1.00 88.81 165 ALA A N 1
ATOM 1373 C CA . ALA A 1 165 ? 9.861 2.830 7.644 1.00 88.81 165 ALA A CA 1
ATOM 1374 C C . ALA A 1 165 ? 9.803 3.328 6.194 1.00 88.81 165 ALA A C 1
ATOM 1376 O O . ALA A 1 165 ? 10.616 2.898 5.382 1.00 88.81 165 ALA A O 1
ATOM 1377 N N . LEU A 1 166 ? 8.879 4.236 5.869 1.00 88.56 166 LEU A N 1
ATOM 1378 C CA . LEU A 1 166 ? 8.763 4.805 4.525 1.00 88.56 166 LEU A CA 1
ATOM 1379 C C . LEU A 1 166 ? 9.973 5.672 4.163 1.00 88.56 166 LEU A C 1
ATOM 1381 O O . LEU A 1 166 ? 10.455 5.601 3.035 1.00 88.56 166 LEU A O 1
ATOM 1385 N N . GLU A 1 167 ? 10.503 6.450 5.105 1.00 84.69 167 GLU A N 1
ATOM 1386 C CA . GLU A 1 167 ? 11.727 7.237 4.912 1.00 84.69 167 GLU A CA 1
ATOM 1387 C C . GLU A 1 167 ? 12.944 6.339 4.692 1.00 84.69 167 GLU A C 1
ATOM 1389 O O . GLU A 1 167 ? 13.736 6.586 3.780 1.00 84.69 167 GLU A O 1
ATOM 1394 N N . THR A 1 168 ? 13.065 5.263 5.472 1.00 82.56 168 THR A N 1
ATOM 1395 C CA . THR A 1 168 ? 14.143 4.277 5.320 1.00 82.56 168 THR A CA 1
ATOM 1396 C C . THR A 1 168 ? 14.037 3.559 3.981 1.00 82.56 168 THR A C 1
ATOM 1398 O O . THR A 1 168 ? 15.028 3.455 3.266 1.00 82.56 168 THR A O 1
ATOM 1401 N N . GLU A 1 169 ? 12.845 3.095 3.601 1.00 78.12 169 GLU A N 1
ATOM 1402 C CA . GLU A 1 169 ? 12.611 2.435 2.312 1.00 78.12 169 GLU A CA 1
ATOM 1403 C C . GLU A 1 169 ? 12.888 3.387 1.137 1.00 78.12 169 GLU A C 1
ATOM 1405 O O . GLU A 1 169 ? 13.503 2.981 0.154 1.00 78.12 169 GLU A O 1
ATOM 1410 N N . THR A 1 170 ? 12.525 4.665 1.257 1.00 71.69 170 THR A N 1
ATOM 1411 C CA . THR A 1 170 ? 12.818 5.687 0.237 1.00 71.69 170 THR A CA 1
ATOM 1412 C C . THR A 1 170 ? 14.320 5.972 0.142 1.00 71.69 170 THR A C 1
ATOM 1414 O O . THR A 1 170 ? 14.868 6.036 -0.956 1.00 71.69 170 THR A O 1
ATOM 1417 N N . SER A 1 171 ? 15.012 6.084 1.279 1.00 68.75 171 SER A N 1
ATOM 1418 C CA . SER A 1 171 ? 16.430 6.474 1.334 1.00 68.75 171 SER A CA 1
ATOM 1419 C C . SER A 1 171 ? 17.392 5.323 1.019 1.00 68.75 171 SER A C 1
ATOM 1421 O O . SER A 1 171 ? 18.413 5.529 0.369 1.00 68.75 171 SER A O 1
ATOM 1423 N N . ALA A 1 172 ? 17.082 4.100 1.458 1.00 61.31 172 ALA A N 1
ATOM 1424 C CA . ALA A 1 172 ? 17.954 2.934 1.302 1.00 61.31 172 ALA A CA 1
ATOM 1425 C C . ALA A 1 172 ? 17.805 2.241 -0.059 1.00 61.31 172 ALA A C 1
ATOM 1427 O O . ALA A 1 172 ? 18.696 1.510 -0.485 1.00 61.31 172 ALA A O 1
ATOM 1428 N N . SER A 1 173 ? 16.683 2.437 -0.757 1.00 60.06 173 SER A N 1
ATOM 1429 C CA . SER A 1 173 ? 16.362 1.616 -1.924 1.00 60.06 173 SER A CA 1
ATOM 1430 C C . SER A 1 173 ? 17.124 2.000 -3.200 1.00 60.06 173 SER A C 1
ATOM 1432 O O . SER A 1 173 ? 17.016 1.275 -4.190 1.00 60.06 173 SER A O 1
ATOM 1434 N N . GLY A 1 174 ? 17.804 3.154 -3.247 1.00 65.56 174 GLY A N 1
ATOM 1435 C CA . GLY A 1 174 ? 18.378 3.700 -4.488 1.00 65.56 174 GLY A CA 1
ATOM 1436 C C . GLY A 1 174 ? 17.342 3.976 -5.594 1.00 65.56 174 GLY A C 1
ATOM 1437 O O . GLY A 1 174 ? 17.731 4.347 -6.709 1.00 65.56 174 GLY A O 1
ATOM 1438 N N . LYS A 1 175 ? 16.053 3.785 -5.272 1.00 74.38 175 LYS A N 1
ATOM 1439 C CA . LYS A 1 175 ? 14.879 4.010 -6.107 1.00 74.38 175 LYS A CA 1
ATOM 1440 C C . LYS A 1 175 ? 14.563 5.493 -6.134 1.00 74.38 175 LYS A C 1
ATOM 1442 O O . LYS A 1 175 ? 14.721 6.194 -5.140 1.00 74.38 175 LYS A O 1
ATOM 1447 N N . LEU A 1 176 ? 14.110 5.949 -7.286 1.00 79.00 176 LEU A N 1
ATOM 1448 C CA . LEU A 1 176 ? 13.769 7.345 -7.497 1.00 79.00 176 LEU A CA 1
ATOM 1449 C C . LEU A 1 176 ? 12.326 7.621 -7.057 1.00 79.00 176 LEU A C 1
ATOM 1451 O O . LEU A 1 176 ? 11.473 6.744 -7.210 1.00 79.00 176 LEU A O 1
ATOM 1455 N N . PRO A 1 177 ? 12.004 8.823 -6.565 1.00 78.31 177 PRO A N 1
ATOM 1456 C CA . PRO A 1 177 ? 10.617 9.249 -6.430 1.00 78.31 177 PRO A CA 1
ATOM 1457 C C . PRO A 1 177 ? 9.865 9.112 -7.764 1.00 78.31 177 PRO A C 1
ATOM 1459 O O . PRO A 1 177 ? 10.447 9.307 -8.834 1.00 78.31 177 PRO A O 1
ATOM 1462 N N . ILE A 1 178 ? 8.557 8.829 -7.727 1.00 79.12 178 ILE A N 1
ATOM 1463 C CA . ILE A 1 178 ? 7.739 8.729 -8.953 1.00 79.12 178 ILE A CA 1
ATOM 1464 C C . ILE A 1 178 ? 7.828 10.003 -9.790 1.00 79.12 178 ILE A C 1
ATOM 1466 O O . ILE A 1 178 ? 7.966 9.917 -11.003 1.00 79.12 178 ILE A O 1
ATOM 1470 N N . SER A 1 179 ? 7.808 11.177 -9.159 1.00 79.06 179 SER A N 1
ATOM 1471 C CA . SER A 1 179 ? 7.942 12.462 -9.856 1.00 79.06 179 SER A CA 1
ATOM 1472 C C . SER A 1 179 ? 9.234 12.551 -10.672 1.00 79.06 179 SER A C 1
ATOM 1474 O O . SER A 1 179 ? 9.246 13.090 -11.780 1.00 79.06 179 SER A O 1
ATOM 1476 N N . GLU A 1 180 ? 10.318 11.974 -10.158 1.00 84.25 180 GLU A N 1
ATOM 1477 C CA . GLU A 1 180 ? 11.583 11.900 -10.867 1.00 84.25 180 GLU A CA 1
ATOM 1478 C C . GLU A 1 180 ? 11.536 10.875 -12.002 1.00 84.25 180 GLU A C 1
ATOM 1480 O O . GLU A 1 180 ? 11.990 11.198 -13.097 1.00 84.25 180 GLU A O 1
ATOM 1485 N N . LEU A 1 181 ? 10.918 9.703 -11.807 1.00 85.62 181 LEU A N 1
ATOM 1486 C CA . LEU A 1 181 ? 10.675 8.748 -12.898 1.00 85.62 181 LEU A CA 1
ATOM 1487 C C . LEU A 1 181 ? 9.827 9.354 -14.024 1.00 85.62 181 LEU A C 1
ATOM 1489 O O . LEU A 1 181 ? 10.186 9.215 -15.191 1.00 85.62 181 LEU A O 1
ATOM 1493 N N . CYS A 1 182 ? 8.743 10.056 -13.686 1.00 85.19 182 CYS A N 1
ATOM 1494 C CA . CYS A 1 182 ? 7.895 10.771 -14.639 1.00 85.19 182 CYS A CA 1
ATOM 1495 C C . CYS A 1 182 ? 8.732 11.736 -15.484 1.00 85.19 182 CYS A C 1
ATOM 1497 O O . CYS A 1 182 ? 8.706 11.677 -16.712 1.00 85.19 182 CYS A O 1
ATOM 1499 N N . ARG A 1 183 ? 9.554 12.566 -14.827 1.00 87.19 183 ARG A N 1
ATOM 1500 C CA . ARG A 1 183 ? 10.470 13.499 -15.499 1.00 87.19 183 ARG A CA 1
ATOM 1501 C C . ARG A 1 183 ? 11.509 12.773 -16.356 1.00 87.19 183 ARG A C 1
ATOM 1503 O O . ARG A 1 183 ? 11.841 13.228 -17.446 1.00 87.19 183 ARG A O 1
ATOM 1510 N N . MET A 1 184 ? 12.048 11.661 -15.861 1.00 86.56 184 MET A N 1
ATOM 1511 C CA . MET A 1 184 ? 13.102 10.904 -16.531 1.00 86.56 184 MET A CA 1
ATOM 1512 C C . MET A 1 184 ? 12.632 10.127 -17.747 1.00 86.56 184 MET A C 1
ATOM 1514 O O . MET A 1 184 ? 13.485 9.806 -18.562 1.00 86.56 184 MET A O 1
ATOM 1518 N N . TYR A 1 185 ? 11.347 9.813 -17.874 1.00 86.25 185 TYR A N 1
ATOM 1519 C CA . TYR A 1 185 ? 10.808 9.062 -19.011 1.00 86.25 185 TYR A CA 1
ATOM 1520 C C . TYR A 1 185 ? 9.752 9.842 -19.808 1.00 86.25 185 TYR A C 1
ATOM 1522 O O . TYR A 1 185 ? 9.166 9.287 -20.731 1.00 86.25 185 TYR A O 1
ATOM 1530 N N . ASP A 1 186 ? 9.535 11.120 -19.474 1.00 84.81 186 ASP A N 1
ATOM 1531 C CA . ASP A 1 186 ? 8.468 11.971 -20.026 1.00 84.81 186 ASP A CA 1
ATOM 1532 C C . ASP A 1 186 ? 7.094 11.277 -19.993 1.00 84.81 186 ASP A C 1
ATOM 1534 O O . ASP A 1 186 ? 6.313 11.310 -20.942 1.00 84.81 186 ASP A O 1
ATOM 1538 N N . LEU A 1 187 ? 6.819 10.578 -18.889 1.00 83.94 187 LEU A N 1
ATOM 1539 C CA . LEU A 1 187 ? 5.575 9.854 -18.642 1.00 83.94 187 LEU A CA 1
ATOM 1540 C C . LEU A 1 187 ? 4.783 10.587 -17.568 1.00 83.94 187 LEU A C 1
ATOM 1542 O O . LEU A 1 187 ? 5.336 10.981 -16.543 1.00 83.94 187 LEU A O 1
ATOM 1546 N N . ASN A 1 188 ? 3.476 10.737 -17.769 1.00 81.38 188 ASN A N 1
ATOM 1547 C CA . ASN A 1 188 ? 2.612 11.156 -16.674 1.00 81.38 188 ASN A CA 1
ATOM 1548 C C . ASN A 1 188 ? 2.438 10.021 -15.648 1.00 81.38 188 ASN A C 1
ATOM 1550 O O . ASN A 1 188 ? 2.533 8.833 -15.965 1.00 81.38 188 ASN A O 1
ATOM 1554 N N . GLU A 1 189 ? 2.158 10.402 -14.403 1.00 76.19 189 GLU A N 1
ATOM 1555 C CA . GLU A 1 189 ? 2.034 9.457 -13.295 1.00 76.19 189 GLU A CA 1
ATOM 1556 C C . GLU A 1 189 ? 0.897 8.440 -13.513 1.00 76.19 189 GLU A C 1
ATOM 1558 O O . GLU A 1 189 ? 1.060 7.258 -13.212 1.00 76.19 189 GLU A O 1
ATOM 1563 N N . GLY A 1 190 ? -0.219 8.855 -14.124 1.00 74.81 190 GLY A N 1
ATOM 1564 C CA . GLY A 1 190 ? -1.329 7.960 -14.470 1.00 74.81 190 GLY A CA 1
ATOM 1565 C C . GLY A 1 190 ? -0.899 6.800 -15.374 1.00 74.81 190 GLY A C 1
ATOM 1566 O O . GLY A 1 190 ? -1.206 5.646 -15.084 1.00 74.81 190 GLY A O 1
ATOM 1567 N N . PHE A 1 191 ? -0.103 7.081 -16.409 1.00 77.12 191 PHE A N 1
ATOM 1568 C CA . PHE A 1 191 ? 0.449 6.067 -17.312 1.00 77.12 191 PHE A CA 1
ATOM 1569 C C . PHE A 1 191 ? 1.387 5.096 -16.589 1.00 77.12 191 PHE A C 1
ATOM 1571 O O . PHE A 1 191 ? 1.355 3.897 -16.871 1.00 77.12 191 PHE A O 1
ATOM 1578 N N . LEU A 1 192 ? 2.203 5.580 -15.644 1.00 80.56 192 LEU A N 1
ATOM 1579 C CA . LEU A 1 192 ? 3.065 4.704 -14.844 1.00 80.56 192 LEU A CA 1
ATOM 1580 C C . LEU A 1 192 ? 2.250 3.698 -14.022 1.00 80.56 192 LEU A C 1
ATOM 1582 O O . LEU A 1 192 ? 2.653 2.536 -13.912 1.00 80.56 192 LEU A O 1
ATOM 1586 N N . HIS A 1 193 ? 1.101 4.125 -13.492 1.00 73.75 193 HIS A N 1
ATOM 1587 C CA . HIS A 1 193 ? 0.204 3.293 -12.686 1.00 73.75 193 HIS A CA 1
ATOM 1588 C C . HIS A 1 193 ? -0.611 2.318 -13.519 1.00 73.75 193 HIS A C 1
ATOM 1590 O O . HIS A 1 193 ? -0.562 1.114 -13.268 1.00 73.75 193 HIS A O 1
ATOM 1596 N N . GLU A 1 194 ? -1.333 2.817 -14.524 1.00 76.25 194 GLU A N 1
ATOM 1597 C CA . GLU A 1 194 ? -2.204 1.998 -15.377 1.00 76.25 194 GLU A CA 1
ATOM 1598 C C . GLU A 1 194 ? -1.433 0.846 -16.029 1.00 76.25 194 GLU A C 1
ATOM 1600 O O . GLU A 1 194 ? -1.942 -0.267 -16.171 1.00 76.25 194 GLU A O 1
ATOM 1605 N N . LEU A 1 195 ? -0.166 1.090 -16.363 1.00 81.38 195 LEU A N 1
ATOM 1606 C CA . LEU A 1 195 ? 0.691 0.129 -17.042 1.00 81.38 195 LEU A CA 1
ATOM 1607 C C . LEU A 1 195 ? 1.635 -0.624 -16.104 1.00 81.38 195 LEU A C 1
ATOM 1609 O O . LEU A 1 195 ? 2.326 -1.540 -16.552 1.00 81.38 195 LEU A O 1
ATOM 1613 N N . ASN A 1 196 ? 1.622 -0.323 -14.803 1.00 82.50 196 ASN A N 1
ATOM 1614 C CA . ASN A 1 196 ? 2.525 -0.906 -13.809 1.00 82.50 196 ASN A CA 1
ATOM 1615 C C . ASN A 1 196 ? 4.010 -0.792 -14.223 1.00 82.50 196 ASN A C 1
ATOM 1617 O O . ASN A 1 196 ? 4.749 -1.778 -14.199 1.00 82.50 196 ASN A O 1
ATOM 1621 N N . LEU A 1 197 ? 4.442 0.404 -14.637 1.00 86.56 197 LEU A N 1
ATOM 1622 C CA . LEU A 1 197 ? 5.799 0.652 -15.151 1.00 86.56 197 LEU A CA 1
ATOM 1623 C C . LEU A 1 197 ? 6.800 1.080 -14.085 1.00 86.56 197 LEU A C 1
ATOM 1625 O O . LEU A 1 197 ? 7.995 1.061 -14.360 1.00 86.56 197 LEU A O 1
ATOM 1629 N N . ILE A 1 198 ? 6.344 1.428 -12.880 1.00 84.62 198 ILE A N 1
ATOM 1630 C CA . ILE A 1 198 ? 7.217 1.906 -11.801 1.00 84.62 198 ILE A CA 1
ATOM 1631 C C . ILE A 1 198 ? 8.348 0.907 -11.547 1.00 84.62 198 ILE A C 1
ATOM 1633 O O . ILE A 1 198 ? 9.512 1.249 -11.725 1.00 84.62 198 ILE A O 1
ATOM 1637 N N . ASP A 1 199 ? 8.026 -0.345 -11.215 1.00 84.00 199 ASP A N 1
ATOM 1638 C CA . ASP A 1 199 ? 9.040 -1.359 -10.911 1.00 84.00 199 ASP A CA 1
ATOM 1639 C C . ASP A 1 199 ? 9.997 -1.637 -12.089 1.00 84.00 199 ASP A C 1
ATOM 1641 O O . ASP A 1 199 ? 11.212 -1.615 -11.874 1.00 84.00 199 ASP A O 1
ATOM 1645 N N . PRO A 1 200 ? 9.521 -1.874 -13.331 1.00 88.50 200 PRO A N 1
ATOM 1646 C CA . PRO A 1 200 ? 10.405 -2.006 -14.488 1.00 88.50 200 PRO A CA 1
ATOM 1647 C C . PRO A 1 200 ? 11.345 -0.811 -14.698 1.00 88.50 200 PRO A C 1
ATOM 1649 O O . PRO A 1 200 ? 12.542 -1.016 -14.886 1.00 88.50 200 PRO A O 1
ATOM 1652 N N . LEU A 1 201 ? 10.843 0.426 -14.628 1.00 90.06 201 LEU A N 1
ATOM 1653 C CA . LEU A 1 201 ? 11.653 1.627 -14.859 1.00 90.06 201 LEU A CA 1
ATOM 1654 C C . LEU A 1 201 ? 12.658 1.875 -13.726 1.00 90.06 201 LEU A C 1
ATOM 1656 O O . LEU A 1 201 ? 13.798 2.251 -14.001 1.00 90.06 201 LEU A O 1
ATOM 1660 N N . GLN A 1 202 ? 12.285 1.594 -12.470 1.00 87.56 202 GLN A N 1
ATOM 1661 C CA . GLN A 1 202 ? 13.224 1.602 -11.339 1.00 87.56 202 GLN A CA 1
ATOM 1662 C C . GLN A 1 202 ? 14.379 0.630 -11.577 1.00 87.56 202 GLN A C 1
ATOM 1664 O O . GLN A 1 202 ? 15.540 0.977 -11.380 1.00 87.56 202 GLN A O 1
ATOM 1669 N N . LYS A 1 203 ? 14.077 -0.591 -12.033 1.00 87.75 203 LYS A N 1
ATOM 1670 C CA . LYS A 1 203 ? 15.100 -1.602 -12.320 1.00 87.75 203 LYS A CA 1
ATOM 1671 C C . LYS A 1 203 ? 15.997 -1.202 -13.487 1.00 87.75 203 LYS A C 1
ATOM 1673 O O . LYS A 1 203 ? 17.196 -1.438 -13.423 1.00 87.75 203 LYS A O 1
ATOM 1678 N N . ILE A 1 204 ? 15.455 -0.587 -14.540 1.00 89.19 204 ILE A N 1
ATOM 1679 C CA . ILE A 1 204 ? 16.273 -0.030 -15.632 1.00 89.19 204 ILE A CA 1
ATOM 1680 C C . ILE A 1 204 ? 17.246 1.018 -15.077 1.00 89.19 204 ILE A C 1
ATOM 1682 O O . ILE A 1 204 ? 18.431 0.982 -15.398 1.00 89.19 204 ILE A O 1
ATOM 1686 N N . GLN A 1 205 ? 16.782 1.888 -14.177 1.00 87.56 205 GLN A N 1
ATOM 1687 C CA . GLN A 1 205 ? 17.642 2.900 -13.567 1.00 87.56 205 GLN A CA 1
ATOM 1688 C C . GLN A 1 205 ? 18.716 2.313 -12.645 1.00 87.56 205 GLN A C 1
ATOM 1690 O O . GLN A 1 205 ? 19.839 2.814 -12.613 1.00 87.56 205 GLN A O 1
ATOM 1695 N N . LEU A 1 206 ? 18.392 1.268 -11.885 1.00 85.81 206 LEU A N 1
ATOM 1696 C CA . LEU A 1 206 ? 19.386 0.556 -11.082 1.00 85.81 206 LEU A CA 1
ATOM 1697 C C . LEU A 1 206 ? 20.465 -0.060 -11.979 1.00 85.81 206 LEU A C 1
ATOM 1699 O O . LEU A 1 206 ? 21.645 0.134 -11.713 1.00 85.81 206 LEU A O 1
ATOM 1703 N N . ARG A 1 207 ? 20.077 -0.668 -13.105 1.00 84.69 207 ARG A N 1
ATOM 1704 C CA . ARG A 1 207 ? 21.027 -1.216 -14.085 1.00 84.69 207 ARG A CA 1
ATOM 1705 C C . ARG A 1 207 ? 21.911 -0.153 -14.737 1.00 84.69 207 ARG A C 1
ATOM 1707 O O . ARG A 1 207 ? 23.089 -0.403 -14.951 1.00 84.69 207 ARG A O 1
ATOM 1714 N N . LEU A 1 208 ? 21.387 1.050 -14.988 1.00 84.00 208 LEU A N 1
ATOM 1715 C CA . LEU A 1 208 ? 22.199 2.204 -15.410 1.00 84.00 208 LEU A CA 1
ATOM 1716 C C . LEU A 1 208 ? 23.290 2.549 -14.388 1.00 84.00 208 LEU A C 1
ATOM 1718 O O . LEU A 1 208 ? 24.403 2.892 -14.773 1.00 84.00 208 LEU A O 1
ATOM 1722 N N . LYS A 1 209 ? 22.978 2.457 -13.088 1.00 85.00 209 LYS A N 1
ATOM 1723 C CA . LYS A 1 209 ? 23.959 2.675 -12.014 1.00 85.00 209 LYS A CA 1
ATOM 1724 C C . LYS A 1 209 ? 24.967 1.524 -11.925 1.00 85.00 209 LYS A C 1
ATOM 1726 O O . LYS A 1 209 ? 26.142 1.783 -11.700 1.00 85.00 209 LYS A O 1
ATOM 1731 N N . GLU A 1 210 ? 24.531 0.280 -12.114 1.00 86.12 210 GLU A N 1
ATOM 1732 C CA . GLU A 1 210 ? 25.403 -0.908 -12.119 1.00 86.12 210 GLU A CA 1
ATOM 1733 C C . GLU A 1 210 ? 26.381 -0.901 -13.302 1.00 86.12 210 GLU A C 1
ATOM 1735 O O . GLU A 1 210 ? 27.547 -1.245 -13.140 1.00 86.12 210 GLU A O 1
ATOM 1740 N N . ALA A 1 211 ? 25.938 -0.430 -14.470 1.00 84.62 211 ALA A N 1
ATOM 1741 C CA . ALA A 1 211 ? 26.765 -0.283 -15.664 1.00 84.62 211 ALA A CA 1
ATOM 1742 C C . ALA A 1 211 ? 27.756 0.895 -15.599 1.00 84.62 211 ALA A C 1
ATOM 1744 O O . ALA A 1 211 ? 28.483 1.115 -16.560 1.00 84.62 211 ALA A O 1
ATOM 1745 N N . ALA A 1 212 ? 27.816 1.667 -14.505 1.00 82.06 212 ALA A N 1
ATOM 1746 C CA . ALA A 1 212 ? 28.610 2.900 -14.440 1.00 82.06 212 ALA A CA 1
ATOM 1747 C C . ALA A 1 212 ? 30.123 2.700 -14.657 1.00 82.06 212 ALA A C 1
ATOM 1749 O O . ALA A 1 212 ? 30.823 3.654 -14.990 1.00 82.06 212 ALA A O 1
ATOM 1750 N N . SER A 1 213 ? 30.641 1.484 -14.458 1.00 83.44 213 SER A N 1
ATOM 1751 C CA . SER A 1 213 ? 32.041 1.138 -14.735 1.00 83.44 213 SER A CA 1
ATOM 1752 C C . SER A 1 213 ? 32.321 0.798 -16.203 1.00 83.44 213 SER A C 1
ATOM 1754 O O . SER A 1 213 ? 33.486 0.720 -16.584 1.00 83.44 213 SER A O 1
ATOM 1756 N N . ASP A 1 214 ? 31.283 0.582 -17.013 1.00 86.94 214 ASP A N 1
ATOM 1757 C CA . ASP A 1 214 ? 31.375 0.259 -18.434 1.00 86.94 214 ASP A CA 1
ATOM 1758 C C . ASP A 1 214 ? 30.736 1.382 -19.260 1.00 86.94 214 ASP A C 1
ATOM 1760 O O . ASP A 1 214 ? 29.516 1.464 -19.417 1.00 86.94 214 ASP A O 1
ATOM 1764 N N . SER A 1 215 ? 31.579 2.275 -19.778 1.00 87.12 215 SER A N 1
ATOM 1765 C CA . SER A 1 215 ? 31.131 3.458 -20.517 1.00 87.12 215 SER A CA 1
ATOM 1766 C C . SER A 1 215 ? 30.398 3.117 -21.816 1.00 87.12 215 SER A C 1
ATOM 1768 O O . SER A 1 215 ? 29.520 3.874 -22.236 1.00 87.12 215 SER A O 1
ATOM 1770 N N . GLU A 1 216 ? 30.724 1.987 -22.448 1.00 87.94 216 GLU A N 1
ATOM 1771 C CA . GLU A 1 216 ? 30.080 1.550 -23.682 1.00 87.94 216 GLU A CA 1
ATOM 1772 C C . GLU A 1 216 ? 28.671 1.025 -23.399 1.00 87.94 216 GLU A C 1
ATOM 1774 O O . GLU A 1 216 ? 27.707 1.462 -24.038 1.00 87.94 216 GLU A O 1
ATOM 1779 N N . LEU A 1 217 ? 28.529 0.138 -22.409 1.00 87.00 217 LEU A N 1
ATOM 1780 C CA . LEU A 1 217 ? 27.226 -0.349 -21.973 1.00 87.00 217 LEU A CA 1
ATOM 1781 C C . LEU A 1 217 ? 26.370 0.816 -21.483 1.00 87.00 217 LEU A C 1
ATOM 1783 O O . LEU A 1 217 ? 25.244 0.969 -21.949 1.00 87.00 217 LEU A O 1
ATOM 1787 N N . GLN A 1 218 ? 26.906 1.681 -20.621 1.00 88.38 218 GLN A N 1
ATOM 1788 C CA . GLN A 1 218 ? 26.187 2.838 -20.092 1.00 88.38 218 GLN A CA 1
ATOM 1789 C C . GLN A 1 218 ? 25.603 3.718 -21.208 1.00 88.38 218 GLN A C 1
ATOM 1791 O O . GLN A 1 218 ? 24.425 4.074 -21.139 1.00 88.38 218 GLN A O 1
ATOM 1796 N N . SER A 1 219 ? 26.384 4.016 -22.255 1.00 90.31 219 SER A N 1
ATOM 1797 C CA . SER A 1 219 ? 25.905 4.780 -23.416 1.00 90.31 219 SER A CA 1
ATOM 1798 C C . SER A 1 219 ? 24.728 4.088 -24.107 1.00 90.31 219 SER A C 1
ATOM 1800 O O . SER A 1 219 ? 23.717 4.725 -24.392 1.00 90.31 219 SER A O 1
ATOM 1802 N N . ARG A 1 220 ? 24.820 2.771 -24.327 1.00 90.06 220 ARG A N 1
ATOM 1803 C CA . ARG A 1 220 ? 23.765 1.987 -24.993 1.00 90.06 220 ARG A CA 1
ATOM 1804 C C . ARG A 1 220 ? 22.480 1.915 -24.159 1.00 90.06 220 ARG A C 1
ATOM 1806 O O . ARG A 1 220 ? 21.385 1.949 -24.721 1.00 90.06 220 ARG A O 1
ATOM 1813 N N . ILE A 1 221 ? 22.580 1.830 -22.826 1.00 88.38 221 ILE A N 1
ATOM 1814 C CA . ILE A 1 221 ? 21.394 1.866 -21.950 1.00 88.38 221 ILE A CA 1
ATOM 1815 C C . ILE A 1 221 ? 20.745 3.260 -21.962 1.00 88.38 221 ILE A C 1
ATOM 1817 O O . ILE A 1 221 ? 19.515 3.361 -21.963 1.00 88.38 221 ILE A O 1
ATOM 1821 N N . GLU A 1 222 ? 21.539 4.333 -22.009 1.00 89.69 222 GLU A N 1
ATOM 1822 C CA . GLU A 1 222 ? 21.012 5.699 -22.104 1.00 89.69 222 GLU A CA 1
ATOM 1823 C C . GLU A 1 222 ? 20.289 5.934 -23.445 1.00 89.69 222 GLU A C 1
ATOM 1825 O O . GLU A 1 222 ? 19.191 6.491 -23.454 1.00 89.69 222 GLU A O 1
ATOM 1830 N N . ASP A 1 223 ? 20.811 5.403 -24.557 1.00 91.19 223 ASP A N 1
ATOM 1831 C CA . ASP A 1 223 ? 20.128 5.436 -25.860 1.00 91.19 223 ASP A CA 1
ATOM 1832 C C . ASP A 1 223 ? 18.763 4.731 -25.813 1.00 91.19 223 ASP A C 1
ATOM 1834 O O . ASP A 1 223 ? 17.766 5.239 -26.335 1.00 91.19 223 ASP A O 1
ATOM 1838 N N . VAL A 1 224 ? 18.686 3.579 -25.137 1.00 91.12 224 VAL A N 1
ATOM 1839 C CA . VAL A 1 224 ? 17.426 2.855 -24.903 1.00 91.12 224 VAL A CA 1
ATOM 1840 C C . VAL A 1 224 ? 16.449 3.676 -24.059 1.00 91.12 224 VAL A C 1
ATOM 1842 O O . VAL A 1 224 ? 15.251 3.702 -24.347 1.00 91.12 224 VAL A O 1
ATOM 1845 N N . LYS A 1 225 ? 16.930 4.375 -23.030 1.00 90.12 225 LYS A N 1
ATOM 1846 C CA . LYS A 1 225 ? 16.097 5.268 -22.216 1.00 90.12 225 LYS A CA 1
ATOM 1847 C C . LYS A 1 225 ? 15.534 6.423 -23.049 1.00 90.12 225 LYS A C 1
ATOM 1849 O O . LYS A 1 225 ? 14.343 6.720 -22.938 1.00 90.12 225 LYS A O 1
ATOM 1854 N N . GLU A 1 226 ? 16.341 7.036 -23.912 1.00 91.38 226 GLU A N 1
ATOM 1855 C CA . GLU A 1 226 ? 15.883 8.085 -24.831 1.00 91.38 226 GLU A CA 1
ATOM 1856 C C . GLU A 1 226 ? 14.886 7.561 -25.877 1.00 91.38 226 GLU A C 1
ATOM 1858 O O . GLU A 1 226 ? 13.889 8.224 -26.173 1.00 91.38 226 GLU A O 1
ATOM 1863 N N . ALA A 1 227 ? 15.087 6.343 -26.383 1.00 91.25 227 ALA A N 1
ATOM 1864 C CA . ALA A 1 227 ? 14.120 5.669 -27.244 1.00 91.25 227 ALA A CA 1
ATOM 1865 C C . ALA A 1 227 ? 12.770 5.460 -26.536 1.00 91.25 227 ALA A C 1
ATOM 1867 O O . ALA A 1 227 ? 11.717 5.804 -27.079 1.00 91.25 227 ALA A O 1
ATOM 1868 N N . LEU A 1 228 ? 12.782 4.963 -25.293 1.00 90.56 228 LEU A N 1
ATOM 1869 C CA . LEU A 1 228 ? 11.565 4.777 -24.495 1.00 90.56 228 LEU A CA 1
ATOM 1870 C C . LEU A 1 228 ? 10.813 6.095 -24.261 1.00 90.56 228 LEU A C 1
ATOM 1872 O O . LEU A 1 228 ? 9.585 6.101 -24.356 1.00 90.56 228 LEU A O 1
ATOM 1876 N N . LYS A 1 229 ? 11.523 7.208 -24.026 1.00 89.88 229 LYS A N 1
ATOM 1877 C CA . LYS A 1 229 ? 10.912 8.548 -23.935 1.00 89.88 229 LYS A CA 1
ATOM 1878 C C . LYS A 1 229 ? 10.177 8.930 -25.215 1.00 89.88 229 LYS A C 1
ATOM 1880 O O . LYS A 1 229 ? 9.021 9.340 -25.159 1.00 89.88 229 LYS A O 1
ATOM 1885 N N . ARG A 1 230 ? 10.819 8.782 -26.379 1.00 89.31 230 ARG A N 1
ATOM 1886 C CA . ARG A 1 230 ? 10.209 9.135 -27.675 1.00 89.31 230 ARG A CA 1
ATOM 1887 C C . ARG A 1 230 ? 8.964 8.295 -27.958 1.00 89.31 230 ARG A C 1
ATOM 1889 O O . ARG A 1 230 ? 7.929 8.832 -28.358 1.00 89.31 230 ARG A O 1
ATOM 1896 N N . ILE A 1 231 ? 9.027 6.997 -27.660 1.00 88.00 231 ILE A N 1
ATOM 1897 C CA . ILE A 1 231 ? 7.889 6.076 -27.774 1.00 88.00 231 ILE A CA 1
ATOM 1898 C C . ILE A 1 231 ? 6.750 6.514 -26.841 1.00 88.00 231 ILE A C 1
ATOM 1900 O O . ILE A 1 231 ? 5.611 6.661 -27.289 1.00 88.00 231 ILE A O 1
ATOM 1904 N N . ALA A 1 232 ? 7.044 6.791 -25.569 1.00 84.75 232 ALA A N 1
ATOM 1905 C CA . ALA A 1 232 ? 6.068 7.278 -24.594 1.00 84.75 232 ALA A CA 1
ATOM 1906 C C . ALA A 1 232 ? 5.417 8.606 -25.014 1.00 84.75 232 ALA A C 1
ATOM 1908 O O . ALA A 1 232 ? 4.200 8.773 -24.888 1.00 84.75 232 ALA A O 1
ATOM 1909 N N . HIS A 1 233 ? 6.206 9.535 -25.553 1.00 84.38 233 HIS A N 1
ATOM 1910 C CA . HIS A 1 233 ? 5.727 10.828 -26.028 1.00 84.38 233 HIS A CA 1
ATOM 1911 C C . HIS A 1 233 ? 4.769 10.680 -27.222 1.00 84.38 233 HIS A C 1
ATOM 1913 O O . HIS A 1 233 ? 3.709 11.310 -27.246 1.00 84.38 233 HIS A O 1
ATOM 1919 N N . SER A 1 234 ? 5.075 9.789 -28.177 1.00 82.94 234 SER A N 1
ATOM 1920 C CA . SER A 1 234 ? 4.210 9.503 -29.342 1.00 82.94 234 SER A CA 1
ATOM 1921 C C . SER A 1 234 ? 2.818 8.971 -28.958 1.00 82.94 234 SER A C 1
ATOM 1923 O O . SER A 1 234 ? 1.832 9.172 -29.673 1.00 82.94 234 SER A O 1
ATOM 1925 N N . LEU A 1 235 ? 2.712 8.306 -27.803 1.00 79.44 235 LEU A N 1
ATOM 1926 C CA . LEU A 1 235 ? 1.447 7.790 -27.278 1.00 79.44 235 LEU A CA 1
ATOM 1927 C C . LEU A 1 235 ? 0.633 8.859 -26.549 1.00 79.44 235 LEU A C 1
ATOM 1929 O O . LEU A 1 235 ? -0.591 8.888 -26.674 1.00 79.44 235 LEU A O 1
ATOM 1933 N N . GLN A 1 236 ? 1.304 9.742 -25.811 1.00 74.25 236 GLN A N 1
ATOM 1934 C CA . GLN A 1 236 ? 0.659 10.787 -25.011 1.00 74.25 236 GLN A CA 1
ATOM 1935 C C . GLN A 1 236 ? 0.228 12.007 -25.832 1.00 74.25 236 GLN A C 1
ATOM 1937 O O . GLN A 1 236 ? -0.743 12.671 -25.475 1.00 74.25 236 GLN A O 1
ATOM 1942 N N . SER A 1 237 ? 0.898 12.286 -26.952 1.00 70.69 237 SER A N 1
ATOM 1943 C CA . SER A 1 237 ? 0.603 13.432 -27.832 1.00 70.69 237 SER A CA 1
ATOM 1944 C C . SER A 1 237 ? -0.758 13.351 -28.551 1.00 70.69 237 SER A C 1
ATOM 1946 O O . SER A 1 237 ? -1.203 14.344 -29.125 1.00 70.69 237 SER A O 1
ATOM 1948 N N . GLY A 1 238 ? -1.482 12.234 -28.403 1.00 58.41 238 GLY A N 1
ATOM 1949 C CA . GLY A 1 238 ? -2.888 12.085 -28.773 1.00 58.41 238 GLY A CA 1
ATOM 1950 C C . GLY A 1 238 ? -3.110 11.931 -30.278 1.00 58.41 238 GLY A C 1
ATOM 1951 O O . GLY A 1 238 ? -2.682 12.749 -31.086 1.00 58.41 238 GLY A O 1
ATOM 1952 N N . GLY A 1 239 ? -3.837 10.881 -30.667 1.00 60.09 239 GLY A N 1
ATOM 1953 C CA . GLY A 1 239 ? -4.334 10.745 -32.037 1.00 60.09 239 GLY A CA 1
ATOM 1954 C C . GLY A 1 239 ? -5.366 11.825 -32.405 1.00 60.09 239 GLY A C 1
ATOM 1955 O O . GLY A 1 239 ? -5.728 12.656 -31.568 1.00 60.09 239 GLY A O 1
ATOM 1956 N N . PRO A 1 240 ? -5.858 11.838 -33.659 1.00 57.09 240 PRO A N 1
ATOM 1957 C CA . PRO A 1 240 ? -6.715 12.904 -34.176 1.00 57.09 240 PRO A CA 1
ATOM 1958 C C . PRO A 1 240 ? -7.914 13.182 -33.256 1.00 57.09 240 PRO A C 1
ATOM 1960 O O . PRO A 1 240 ? -8.719 12.299 -32.969 1.00 57.09 240 PRO A O 1
ATOM 1963 N N . LYS A 1 241 ? -8.023 14.436 -32.797 1.00 56.44 241 LYS A N 1
ATOM 1964 C CA . LYS A 1 241 ? -8.999 14.878 -31.783 1.00 56.44 241 LYS A CA 1
ATOM 1965 C C . LYS A 1 241 ? -10.445 14.946 -32.297 1.00 56.44 241 LYS A C 1
ATOM 1967 O O . LYS A 1 241 ? -11.368 14.942 -31.490 1.00 56.44 241 LYS A O 1
ATOM 1972 N N . ASN A 1 242 ? -10.641 14.940 -33.617 1.00 56.41 242 ASN A N 1
ATOM 1973 C CA . ASN A 1 242 ? -11.953 14.914 -34.263 1.00 56.41 242 ASN A CA 1
ATOM 1974 C C . ASN A 1 242 ? -12.152 13.576 -34.977 1.00 56.41 242 ASN A C 1
ATOM 1976 O O . ASN A 1 242 ? -11.596 13.341 -36.048 1.00 56.41 242 ASN A O 1
ATOM 1980 N N . ILE A 1 243 ? -12.929 12.688 -34.356 1.00 67.56 243 ILE A N 1
ATOM 1981 C CA . ILE A 1 243 ? -13.369 11.435 -34.966 1.00 67.56 243 ILE A CA 1
ATOM 1982 C C . ILE A 1 243 ? -14.896 11.443 -34.993 1.00 67.56 243 ILE A C 1
ATOM 1984 O O . ILE A 1 243 ? -15.554 11.201 -33.977 1.00 67.56 243 ILE A O 1
ATOM 1988 N N . ASP A 1 244 ? -15.448 11.699 -36.176 1.00 69.69 244 ASP A N 1
ATOM 1989 C CA . ASP A 1 244 ? -16.859 12.064 -36.353 1.00 69.69 244 ASP A CA 1
ATOM 1990 C C . ASP A 1 244 ? -17.839 10.884 -36.207 1.00 69.69 244 ASP A C 1
ATOM 1992 O O . ASP A 1 244 ? -19.049 11.083 -36.117 1.00 69.69 244 ASP A O 1
ATOM 1996 N N . SER A 1 245 ? -17.351 9.638 -36.112 1.00 77.88 245 SER A N 1
ATOM 1997 C CA . SER A 1 245 ? -18.205 8.451 -35.949 1.00 77.88 245 SER A CA 1
ATOM 1998 C C . SER A 1 245 ? -17.918 7.653 -34.674 1.00 77.88 245 SER A C 1
ATOM 2000 O O . SER A 1 245 ? -16.789 7.551 -34.192 1.00 77.88 245 SER A O 1
ATOM 2002 N N . ALA A 1 246 ? -18.961 7.042 -34.102 1.00 75.25 246 ALA A N 1
ATOM 2003 C CA . ALA A 1 246 ? -18.830 6.165 -32.932 1.00 75.25 246 ALA A CA 1
ATOM 2004 C C . ALA A 1 246 ? -17.966 4.919 -33.221 1.00 75.25 246 ALA A C 1
ATOM 2006 O O . ALA A 1 246 ? -17.184 4.501 -32.367 1.00 75.25 246 ALA A O 1
ATOM 2007 N N . SER A 1 247 ? -18.063 4.364 -34.436 1.00 74.94 247 SER A N 1
ATOM 2008 C CA . SER A 1 247 ? -17.267 3.208 -34.871 1.00 74.94 247 SER A CA 1
ATOM 2009 C C . SER A 1 247 ? -15.778 3.550 -34.972 1.00 74.94 247 SER A C 1
ATOM 2011 O O . SER A 1 247 ? -14.942 2.849 -34.401 1.00 74.94 247 SER A O 1
ATOM 2013 N N . ALA A 1 248 ? -15.439 4.687 -35.588 1.00 74.81 248 ALA A N 1
ATOM 2014 C CA . ALA A 1 248 ? -14.055 5.142 -35.670 1.00 74.81 248 ALA A CA 1
ATOM 2015 C C . ALA A 1 248 ? -13.489 5.516 -34.287 1.00 74.81 248 ALA A C 1
ATOM 2017 O O . ALA A 1 248 ? -12.337 5.198 -33.997 1.00 74.81 248 ALA A O 1
ATOM 2018 N N . ARG A 1 249 ? -14.304 6.087 -33.382 1.00 74.00 249 ARG A N 1
ATOM 2019 C CA . ARG A 1 249 ? -13.900 6.331 -31.982 1.00 74.00 249 ARG A CA 1
ATOM 2020 C C . ARG A 1 249 ? -13.570 5.032 -31.248 1.00 74.00 249 ARG A C 1
ATOM 2022 O O . ARG A 1 249 ? -12.572 4.971 -30.534 1.00 74.00 249 ARG A O 1
ATOM 2029 N N . LYS A 1 250 ? -14.380 3.983 -31.428 1.00 79.12 250 LYS A N 1
ATOM 2030 C CA . LYS A 1 250 ? -14.117 2.656 -30.848 1.00 79.12 250 LYS A CA 1
ATOM 2031 C C . LYS A 1 250 ? -12.841 2.036 -31.422 1.00 79.12 250 LYS A C 1
ATOM 2033 O O . LYS A 1 250 ? -12.017 1.554 -30.650 1.00 79.12 250 LYS A O 1
ATOM 2038 N N . GLY A 1 251 ? -12.661 2.085 -32.743 1.00 75.56 251 GLY A N 1
ATOM 2039 C CA . GLY A 1 251 ? -11.449 1.599 -33.407 1.00 75.56 251 GLY A CA 1
ATOM 2040 C C . GLY A 1 251 ? -10.191 2.302 -32.897 1.00 75.56 251 GLY A C 1
ATOM 2041 O O . GLY A 1 251 ? -9.234 1.640 -32.509 1.00 75.56 251 GLY A O 1
ATOM 2042 N N . HIS A 1 252 ? -10.232 3.631 -32.784 1.00 76.50 252 HIS A N 1
ATOM 2043 C CA . HIS A 1 252 ? -9.120 4.417 -32.255 1.00 76.50 252 HIS A CA 1
ATOM 2044 C C . HIS A 1 252 ? -8.782 4.063 -30.800 1.00 76.50 252 HIS A C 1
ATOM 2046 O O . HIS A 1 252 ? -7.619 3.830 -30.485 1.00 76.50 252 HIS A O 1
ATOM 2052 N N . LYS A 1 253 ? -9.792 3.922 -29.927 1.00 78.00 253 LYS A N 1
ATOM 2053 C CA . LYS A 1 253 ? -9.586 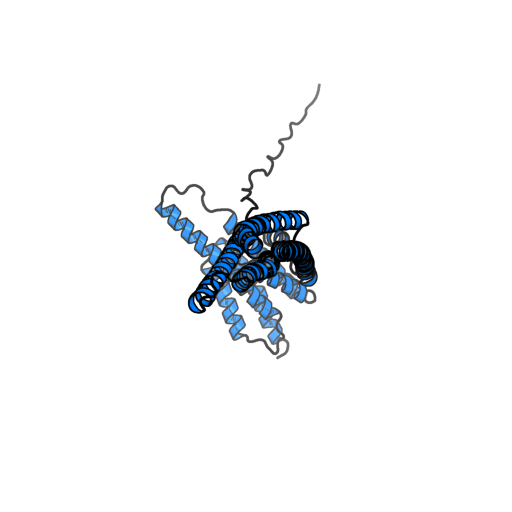3.475 -28.537 1.00 78.00 253 LYS A CA 1
ATOM 2054 C C . LYS A 1 253 ? -8.904 2.108 -28.456 1.00 78.00 253 LYS A C 1
ATOM 2056 O O . LYS A 1 253 ? -8.035 1.915 -27.615 1.00 78.00 253 LYS A O 1
ATOM 2061 N N . MET A 1 254 ? -9.285 1.167 -29.322 1.00 79.69 254 MET A N 1
ATOM 2062 C CA . MET A 1 254 ? -8.659 -0.159 -29.360 1.00 79.69 254 MET A CA 1
ATOM 2063 C C . MET A 1 254 ? -7.208 -0.114 -29.848 1.00 79.69 254 MET A C 1
ATOM 2065 O O . MET A 1 254 ? -6.383 -0.868 -29.336 1.00 79.69 254 MET A O 1
ATOM 2069 N N . VAL A 1 255 ? -6.896 0.751 -30.818 1.00 79.69 255 VAL A N 1
ATOM 2070 C CA . VAL A 1 255 ? -5.520 0.965 -31.293 1.00 79.69 255 VAL A CA 1
ATOM 2071 C C . VAL A 1 255 ? -4.664 1.541 -30.172 1.00 79.69 255 VAL A C 1
ATOM 2073 O O . VAL A 1 255 ? -3.657 0.934 -29.832 1.00 79.69 255 VAL A O 1
ATOM 2076 N N . VAL A 1 256 ? -5.119 2.620 -29.527 1.00 77.69 256 VAL A N 1
ATOM 2077 C CA . VAL A 1 256 ? -4.409 3.233 -28.395 1.00 77.69 256 VAL A CA 1
ATOM 2078 C C . VAL A 1 256 ? -4.175 2.199 -27.296 1.00 77.69 256 VAL A C 1
ATOM 2080 O O . VAL A 1 256 ? -3.036 1.992 -26.908 1.00 77.69 256 VAL A O 1
ATOM 2083 N N . ALA A 1 257 ? -5.205 1.456 -26.873 1.00 80.06 257 ALA A N 1
ATOM 2084 C CA . ALA A 1 257 ? -5.051 0.420 -25.850 1.00 80.06 257 ALA A CA 1
ATOM 2085 C C . ALA A 1 257 ? -3.999 -0.641 -26.227 1.00 80.06 257 ALA A C 1
ATOM 2087 O O . ALA A 1 257 ? -3.179 -1.019 -25.391 1.00 80.06 257 ALA A O 1
ATOM 2088 N N . ARG A 1 258 ? -3.989 -1.103 -27.485 1.00 83.25 258 ARG A N 1
ATOM 2089 C CA . ARG A 1 258 ? -2.991 -2.065 -27.975 1.00 83.25 258 ARG A CA 1
ATOM 2090 C C . ARG A 1 258 ? -1.578 -1.491 -27.905 1.00 83.25 258 ARG A C 1
ATOM 2092 O O . ARG A 1 258 ? -0.674 -2.173 -27.437 1.00 83.25 258 ARG A O 1
ATOM 2099 N N . GLU A 1 259 ? -1.388 -0.264 -28.372 1.00 82.62 259 GLU A N 1
ATOM 2100 C CA . GLU A 1 259 ? -0.075 0.381 -28.396 1.00 82.62 259 GLU A CA 1
ATOM 2101 C C . GLU A 1 259 ? 0.422 0.691 -26.979 1.00 82.62 259 GLU A C 1
ATOM 2103 O O . GLU A 1 259 ? 1.588 0.469 -26.663 1.00 82.62 259 GLU A O 1
ATOM 2108 N N . THR A 1 260 ? -0.468 1.106 -26.081 1.00 82.62 260 THR A N 1
ATOM 2109 C CA . THR A 1 260 ? -0.146 1.314 -24.670 1.00 82.62 260 THR A CA 1
ATOM 2110 C C . THR A 1 260 ? 0.286 0.002 -23.991 1.00 82.62 260 THR A C 1
ATOM 2112 O O . THR A 1 260 ? 1.262 -0.013 -23.237 1.00 82.62 260 THR A O 1
ATOM 2115 N N . MET A 1 261 ? -0.366 -1.129 -24.297 1.00 85.56 261 MET A N 1
ATOM 2116 C CA . MET A 1 261 ? 0.093 -2.445 -23.827 1.00 85.56 261 MET A CA 1
ATOM 2117 C C . MET A 1 261 ? 1.432 -2.860 -24.452 1.00 85.56 261 MET A C 1
ATOM 2119 O O . MET A 1 261 ? 2.270 -3.433 -23.758 1.00 85.56 261 MET A O 1
ATOM 2123 N N . ALA A 1 262 ? 1.668 -2.533 -25.725 1.00 86.81 262 ALA A N 1
ATOM 2124 C CA . ALA A 1 262 ? 2.946 -2.797 -26.382 1.00 86.81 262 ALA A CA 1
ATOM 2125 C C . ALA A 1 262 ? 4.098 -2.014 -25.731 1.00 86.81 262 ALA A C 1
ATOM 2127 O O . ALA A 1 262 ? 5.154 -2.595 -25.503 1.00 86.81 262 ALA A O 1
ATOM 2128 N N . LEU A 1 263 ? 3.892 -0.745 -25.346 1.00 87.25 263 LEU A N 1
ATOM 2129 C CA . LEU A 1 263 ? 4.873 0.018 -24.561 1.00 87.25 263 LEU A CA 1
ATOM 2130 C C . LEU A 1 263 ? 5.175 -0.682 -23.232 1.00 87.25 263 LEU A C 1
ATOM 2132 O O . LEU A 1 263 ? 6.339 -0.831 -22.862 1.00 87.25 263 LEU A O 1
ATOM 2136 N N . ARG A 1 264 ? 4.139 -1.130 -22.515 1.00 89.12 264 ARG A N 1
ATOM 2137 C CA . ARG A 1 264 ? 4.324 -1.840 -21.246 1.00 89.12 264 ARG A CA 1
ATOM 2138 C C . ARG A 1 264 ? 5.208 -3.065 -21.410 1.00 89.12 264 ARG A C 1
ATOM 2140 O O . ARG A 1 264 ? 6.172 -3.242 -20.662 1.00 89.12 264 ARG A O 1
ATOM 2147 N N . ASP A 1 265 ? 4.885 -3.902 -22.383 1.00 89.50 265 ASP A N 1
ATOM 2148 C CA . ASP A 1 265 ? 5.647 -5.116 -22.614 1.00 89.50 265 ASP A CA 1
ATOM 2149 C C . ASP A 1 265 ? 7.052 -4.791 -23.135 1.00 89.50 265 ASP A C 1
ATOM 2151 O O . ASP A 1 265 ? 8.011 -5.426 -22.696 1.00 89.50 265 ASP A O 1
ATOM 2155 N N . LEU A 1 266 ? 7.219 -3.771 -23.979 1.00 91.00 266 LEU A N 1
ATOM 2156 C CA . LEU A 1 266 ? 8.532 -3.300 -24.414 1.00 91.00 266 LEU A CA 1
ATOM 2157 C C . LEU A 1 266 ? 9.407 -2.917 -23.214 1.00 91.00 266 LEU A C 1
ATOM 2159 O O . LEU A 1 266 ? 10.514 -3.438 -23.096 1.00 91.00 266 LEU A O 1
ATOM 2163 N N . VAL A 1 267 ? 8.911 -2.098 -22.282 1.00 91.19 267 VAL A N 1
ATOM 2164 C CA . VAL A 1 267 ? 9.651 -1.693 -21.070 1.00 91.19 267 VAL A CA 1
ATOM 2165 C C . VAL A 1 267 ? 10.043 -2.911 -20.222 1.00 91.19 267 VAL A C 1
ATOM 2167 O O . VAL A 1 267 ? 11.188 -3.021 -19.781 1.00 91.19 267 VAL A O 1
ATOM 2170 N N . ILE A 1 268 ? 9.129 -3.867 -20.025 1.00 89.75 268 ILE A N 1
ATOM 2171 C CA . ILE A 1 268 ? 9.406 -5.090 -19.253 1.00 89.75 268 ILE A CA 1
ATOM 2172 C C . ILE A 1 268 ? 10.490 -5.944 -19.928 1.00 89.75 268 ILE A C 1
ATOM 2174 O O . ILE A 1 268 ? 11.426 -6.394 -19.263 1.00 89.75 268 ILE A O 1
ATOM 2178 N N . ASN A 1 269 ? 10.387 -6.173 -21.240 1.00 89.88 269 ASN A N 1
ATOM 2179 C CA . ASN A 1 269 ? 11.368 -6.984 -21.967 1.00 89.88 269 ASN A CA 1
ATOM 2180 C C . ASN A 1 269 ? 12.712 -6.254 -22.109 1.00 89.88 269 ASN A C 1
ATOM 2182 O O . ASN A 1 269 ? 13.751 -6.903 -22.076 1.00 89.88 269 ASN A O 1
ATOM 2186 N N . THR A 1 270 ? 12.706 -4.922 -22.154 1.00 89.44 270 THR A N 1
ATOM 2187 C CA . THR A 1 270 ? 13.917 -4.090 -22.091 1.00 89.44 270 THR A CA 1
ATOM 2188 C C . THR A 1 270 ? 14.633 -4.269 -20.763 1.00 89.44 270 THR A C 1
ATOM 2190 O O . THR A 1 270 ? 15.832 -4.522 -20.736 1.00 89.44 270 THR A O 1
ATOM 2193 N N . ASN A 1 271 ? 13.893 -4.221 -19.654 1.00 90.00 271 ASN A N 1
ATOM 2194 C CA . ASN A 1 271 ? 14.423 -4.536 -18.333 1.00 90.00 271 ASN A CA 1
ATOM 2195 C C . ASN A 1 271 ? 15.113 -5.916 -18.319 1.00 90.00 271 ASN A C 1
ATOM 2197 O O . ASN A 1 271 ? 16.219 -6.021 -17.801 1.00 90.00 271 ASN A O 1
ATOM 2201 N N . TYR A 1 272 ? 14.512 -6.950 -18.918 1.00 88.88 272 TYR A N 1
ATOM 2202 C CA . TYR A 1 272 ? 15.147 -8.273 -18.999 1.00 88.88 272 TYR A CA 1
ATOM 2203 C C . TYR A 1 272 ? 16.369 -8.307 -19.917 1.00 88.88 272 TYR A C 1
ATOM 2205 O O . TYR A 1 272 ? 17.355 -8.955 -19.586 1.00 88.88 272 TYR A O 1
ATOM 2213 N N . LEU A 1 273 ? 16.330 -7.602 -21.048 1.00 87.62 273 LEU A N 1
ATOM 2214 C CA . LEU A 1 273 ? 17.467 -7.509 -21.960 1.00 87.62 273 LEU A CA 1
ATOM 2215 C C . LEU A 1 273 ? 18.678 -6.854 -21.279 1.00 87.62 273 LEU A C 1
ATOM 2217 O O . LEU A 1 273 ? 19.798 -7.338 -21.407 1.00 87.62 273 LEU A O 1
ATOM 2221 N N . LEU A 1 274 ? 18.439 -5.790 -20.514 1.00 87.44 274 LEU A N 1
ATOM 2222 C CA . LEU A 1 274 ? 19.473 -5.087 -19.755 1.00 87.44 274 LEU A CA 1
ATOM 2223 C C . LEU A 1 274 ? 20.022 -5.920 -18.599 1.00 87.44 274 LEU A C 1
ATOM 2225 O O . LEU A 1 274 ? 21.212 -5.861 -18.320 1.00 87.44 274 LEU A O 1
ATOM 2229 N N . GLU A 1 275 ? 19.167 -6.699 -17.934 1.00 87.12 275 GLU A N 1
ATOM 2230 C CA . GLU A 1 275 ? 19.613 -7.684 -16.944 1.00 87.12 275 GLU A CA 1
ATOM 2231 C C . GLU A 1 275 ? 20.609 -8.640 -17.578 1.00 87.12 275 GLU A C 1
ATOM 2233 O O . GLU A 1 275 ? 21.684 -8.858 -17.037 1.00 87.12 275 GLU A O 1
ATOM 2238 N N . TYR A 1 276 ? 20.281 -9.114 -18.778 1.00 84.75 276 TYR A N 1
ATOM 2239 C CA . TYR A 1 276 ? 21.118 -10.023 -19.535 1.00 84.75 276 TYR A CA 1
ATOM 2240 C C . TYR A 1 276 ? 22.472 -9.442 -19.924 1.00 84.75 276 TYR A C 1
ATOM 2242 O O . TYR A 1 276 ? 23.478 -10.134 -19.828 1.00 84.75 276 TYR A O 1
ATOM 2250 N N . ALA A 1 277 ? 22.508 -8.171 -20.323 1.00 83.50 277 ALA A N 1
ATOM 2251 C CA . ALA A 1 277 ? 23.749 -7.482 -20.675 1.00 83.50 277 ALA A CA 1
ATOM 2252 C C . ALA A 1 277 ? 24.721 -7.329 -19.487 1.00 83.50 277 ALA A C 1
ATOM 2254 O O . ALA A 1 277 ? 25.918 -7.125 -19.690 1.00 83.50 277 ALA A O 1
ATOM 2255 N N . LEU A 1 278 ? 24.213 -7.427 -18.255 1.00 84.56 278 LEU A N 1
ATOM 2256 C CA . LEU A 1 278 ? 24.997 -7.331 -17.023 1.00 84.56 278 LEU A CA 1
ATOM 2257 C C . LEU A 1 278 ? 25.387 -8.698 -16.437 1.00 84.56 278 LEU A C 1
ATOM 2259 O O . LEU A 1 278 ? 26.246 -8.748 -15.555 1.00 84.56 278 LEU A O 1
ATOM 2263 N N . VAL A 1 279 ? 24.794 -9.799 -16.914 1.00 84.06 279 VAL A N 1
ATOM 2264 C CA . VAL A 1 279 ? 25.125 -11.159 -16.458 1.00 84.06 279 VAL A CA 1
ATOM 2265 C C . VAL A 1 279 ? 26.578 -11.500 -16.835 1.00 84.06 279 VAL A C 1
ATOM 2267 O O . VAL A 1 279 ? 26.997 -11.193 -17.951 1.00 84.06 279 VAL A O 1
ATOM 2270 N N . PRO A 1 280 ? 27.363 -12.134 -15.939 1.00 78.62 280 PRO A N 1
ATOM 2271 C CA . PRO A 1 280 ? 28.702 -12.605 -16.282 1.00 78.62 280 PRO A CA 1
ATOM 2272 C C . PRO A 1 280 ? 28.675 -13.652 -17.401 1.00 78.62 280 PRO A C 1
ATOM 2274 O O . PRO A 1 280 ? 27.785 -14.500 -17.438 1.00 78.62 280 PRO A O 1
ATOM 2277 N N . ASP A 1 281 ? 29.691 -13.629 -18.259 1.00 77.06 281 ASP A N 1
ATOM 2278 C CA . ASP A 1 281 ? 29.759 -14.401 -19.507 1.00 77.06 281 ASP A CA 1
ATOM 2279 C C . ASP A 1 281 ? 29.545 -15.913 -19.299 1.00 77.06 281 ASP A C 1
ATOM 2281 O O . ASP A 1 281 ? 28.863 -16.565 -20.087 1.00 77.06 281 ASP A O 1
ATOM 2285 N N . GLU A 1 282 ? 30.035 -16.454 -18.181 1.00 74.56 282 GLU A N 1
ATOM 2286 C CA . GLU A 1 282 ? 29.897 -17.863 -17.773 1.00 74.56 282 GLU A CA 1
ATOM 2287 C C . GLU A 1 282 ? 28.436 -18.330 -17.625 1.00 74.56 282 GLU A C 1
ATOM 2289 O O . GLU A 1 282 ? 28.143 -19.522 -17.728 1.00 74.56 282 GLU A O 1
ATOM 2294 N N . TYR A 1 283 ? 27.509 -17.398 -17.392 1.00 77.81 283 TYR A N 1
ATOM 2295 C CA . TYR A 1 283 ? 26.083 -17.663 -17.189 1.00 77.81 283 TYR A CA 1
ATOM 2296 C C . TYR A 1 283 ? 25.217 -17.182 -18.366 1.00 77.81 283 TYR A C 1
ATOM 2298 O O . TYR A 1 283 ? 23.983 -17.219 -18.290 1.00 77.81 283 TYR A O 1
ATOM 2306 N N . LEU A 1 284 ? 25.843 -16.742 -19.464 1.00 78.00 284 LEU A N 1
ATOM 2307 C CA . LEU A 1 284 ? 25.155 -16.217 -20.637 1.00 78.00 284 LEU A CA 1
ATOM 2308 C C . LEU A 1 284 ? 24.599 -17.355 -21.520 1.00 78.00 284 LEU A C 1
ATOM 2310 O O . LEU A 1 284 ? 25.290 -18.019 -22.284 1.00 78.00 284 LEU A O 1
ATOM 2314 N N . ASN A 1 285 ? 23.289 -17.542 -21.467 1.00 83.06 285 ASN A N 1
ATOM 2315 C CA . ASN A 1 285 ? 22.475 -18.318 -22.401 1.00 83.06 285 ASN A CA 1
ATOM 2316 C C . ASN A 1 285 ? 22.047 -17.460 -23.617 1.00 83.06 285 ASN A C 1
ATOM 2318 O O . ASN A 1 285 ? 21.040 -16.743 -23.618 1.00 83.06 285 ASN A O 1
ATOM 2322 N N . SER A 1 286 ? 22.810 -17.593 -24.701 1.00 80.88 286 SER A N 1
ATOM 2323 C CA . SER A 1 286 ? 22.576 -16.893 -25.969 1.00 80.88 286 SER A CA 1
ATOM 2324 C C . SER A 1 286 ? 21.217 -17.205 -26.614 1.00 80.88 286 SER A C 1
ATOM 2326 O O . SER A 1 286 ? 20.631 -16.333 -27.255 1.00 80.88 286 SER A O 1
ATOM 2328 N N . GLU A 1 287 ? 20.654 -18.401 -26.414 1.00 83.44 287 GLU A N 1
ATOM 2329 C CA . GLU A 1 287 ? 19.324 -18.758 -26.927 1.00 83.44 287 GLU A CA 1
ATOM 2330 C C . GLU A 1 287 ? 18.221 -17.932 -26.247 1.00 83.44 287 GLU A C 1
ATOM 2332 O O . GLU A 1 287 ? 17.313 -17.417 -26.912 1.00 83.44 287 GLU A O 1
ATOM 2337 N N . LEU A 1 288 ? 18.325 -17.740 -24.929 1.00 83.00 288 LEU A N 1
ATOM 2338 C CA . LEU A 1 288 ? 17.396 -16.904 -24.174 1.00 83.00 288 LEU A CA 1
ATOM 2339 C C . LEU A 1 288 ? 17.527 -15.426 -24.563 1.00 83.00 288 LEU A C 1
ATOM 2341 O O . LEU A 1 288 ? 16.502 -14.772 -24.774 1.00 83.00 288 LEU A O 1
ATOM 2345 N N . ALA A 1 289 ? 18.756 -14.923 -24.729 1.00 82.12 289 ALA A N 1
ATOM 2346 C CA . ALA A 1 289 ? 19.011 -13.567 -25.224 1.00 82.12 289 ALA A CA 1
ATOM 2347 C C . ALA A 1 289 ? 18.364 -13.338 -26.597 1.00 82.12 289 ALA A C 1
ATOM 2349 O O . ALA A 1 289 ? 17.638 -12.362 -26.794 1.00 82.12 289 ALA A O 1
ATOM 2350 N N . ASN A 1 290 ? 18.546 -14.285 -27.522 1.00 86.50 290 ASN A N 1
ATOM 2351 C CA . ASN A 1 290 ? 17.947 -14.245 -28.857 1.00 86.50 290 ASN A CA 1
ATOM 2352 C C . ASN A 1 290 ? 16.418 -14.222 -28.788 1.00 86.50 290 ASN A C 1
ATOM 2354 O O . ASN A 1 290 ? 15.769 -13.459 -29.504 1.00 86.50 290 ASN A O 1
ATOM 2358 N N . LYS A 1 291 ? 15.823 -15.045 -27.919 1.00 88.12 291 LYS A N 1
ATOM 2359 C CA . LYS A 1 291 ? 14.369 -15.092 -27.732 1.00 88.12 291 LYS A CA 1
ATOM 2360 C C . LYS A 1 291 ? 13.823 -13.779 -27.167 1.00 88.12 291 LYS A C 1
ATOM 2362 O O . LYS A 1 291 ? 12.775 -13.318 -27.621 1.00 88.12 291 LYS A O 1
ATOM 2367 N N . LEU A 1 292 ? 14.519 -13.183 -26.198 1.00 86.69 292 LEU A N 1
ATOM 2368 C CA . LEU A 1 292 ? 14.163 -11.884 -25.624 1.00 86.69 292 LEU A CA 1
ATOM 2369 C C . LEU A 1 292 ? 14.274 -10.769 -26.666 1.00 86.69 292 LEU A C 1
ATOM 2371 O O . LEU A 1 292 ? 13.323 -10.005 -26.827 1.00 86.69 292 LEU A O 1
ATOM 2375 N N . TYR A 1 293 ? 15.375 -10.717 -27.419 1.00 89.19 293 TYR A N 1
ATOM 2376 C CA . TYR A 1 293 ? 15.563 -9.707 -28.457 1.00 89.19 293 TYR A CA 1
ATOM 2377 C C . TYR A 1 293 ? 14.527 -9.828 -29.577 1.00 89.19 293 TYR A C 1
ATOM 2379 O O . TYR A 1 293 ? 13.889 -8.834 -29.897 1.00 89.19 293 TYR A O 1
ATOM 2387 N N . ARG A 1 294 ? 14.244 -11.033 -30.093 1.00 89.06 294 ARG A N 1
ATOM 2388 C CA . ARG A 1 294 ? 13.177 -11.232 -31.100 1.00 89.06 294 ARG A CA 1
ATOM 2389 C C . ARG A 1 294 ? 11.813 -10.754 -30.613 1.00 89.06 294 ARG A C 1
ATOM 2391 O O . ARG A 1 294 ? 11.012 -10.239 -31.388 1.00 89.06 294 ARG A O 1
ATOM 2398 N N . LYS A 1 295 ? 11.531 -10.921 -29.318 1.00 89.44 295 LYS A N 1
ATOM 2399 C CA . LYS A 1 295 ? 10.300 -10.403 -28.720 1.00 89.44 295 LYS A CA 1
ATOM 2400 C C . LYS A 1 295 ? 10.300 -8.873 -28.693 1.00 89.44 295 LYS A C 1
ATOM 2402 O O . LYS A 1 295 ? 9.287 -8.282 -29.047 1.00 89.44 295 LYS A O 1
ATOM 2407 N N . VAL A 1 296 ? 11.419 -8.247 -28.328 1.00 88.25 296 VAL A N 1
ATOM 2408 C CA . VAL A 1 296 ? 11.593 -6.786 -28.384 1.00 88.25 296 VAL A CA 1
ATOM 2409 C C . VAL A 1 296 ? 11.445 -6.263 -29.820 1.00 88.25 296 VAL A C 1
ATOM 2411 O O . VAL A 1 296 ? 10.657 -5.353 -30.053 1.00 88.25 296 VAL A O 1
ATOM 2414 N N . GLU A 1 297 ? 12.121 -6.890 -30.782 1.00 90.12 297 GLU A N 1
ATOM 2415 C CA . GLU A 1 297 ? 12.072 -6.575 -32.215 1.00 90.12 297 GLU A CA 1
ATOM 2416 C C . GLU A 1 297 ? 10.637 -6.623 -32.763 1.00 90.12 297 GLU A C 1
ATOM 2418 O O . GLU A 1 297 ? 10.191 -5.688 -33.427 1.00 90.12 297 GLU A O 1
ATOM 2423 N N . SER A 1 298 ? 9.858 -7.637 -32.369 1.00 89.31 298 SER A N 1
ATOM 2424 C CA . SER A 1 298 ? 8.470 -7.790 -32.824 1.00 89.31 298 SER A CA 1
ATOM 2425 C C . SER A 1 298 ? 7.555 -6.606 -32.470 1.00 89.31 298 SER A C 1
ATOM 2427 O O . SER A 1 298 ? 6.580 -6.350 -33.184 1.00 89.31 298 SER A O 1
ATOM 2429 N N . PHE A 1 299 ? 7.864 -5.843 -31.410 1.00 87.00 299 PHE A N 1
ATOM 2430 C CA . PHE A 1 299 ? 7.102 -4.638 -31.058 1.00 87.00 299 PHE A CA 1
ATOM 2431 C C . PHE A 1 299 ? 7.336 -3.487 -32.041 1.00 87.00 299 PHE A C 1
ATOM 2433 O O . PHE A 1 299 ? 6.459 -2.641 -32.197 1.00 87.00 299 PHE A O 1
ATOM 2440 N N . PHE A 1 300 ? 8.472 -3.465 -32.737 1.00 86.94 300 PHE A N 1
ATOM 2441 C CA . PHE A 1 300 ? 8.783 -2.466 -33.763 1.00 86.94 300 PHE A CA 1
ATOM 2442 C C . PHE A 1 300 ? 8.222 -2.854 -35.135 1.00 86.94 300 PHE A C 1
ATOM 2444 O O . PHE A 1 300 ? 7.840 -1.982 -35.916 1.00 86.94 300 PHE A O 1
ATOM 2451 N N . ASP A 1 301 ? 8.084 -4.155 -35.399 1.00 81.00 301 ASP A N 1
ATOM 2452 C CA . ASP A 1 301 ? 7.440 -4.658 -36.617 1.00 81.00 301 ASP A CA 1
ATOM 2453 C C . ASP A 1 301 ? 5.923 -4.455 -36.602 1.00 81.00 301 ASP A C 1
ATOM 2455 O O . ASP A 1 301 ? 5.317 -4.139 -37.629 1.00 81.00 301 ASP A O 1
ATOM 2459 N N . THR A 1 302 ? 5.309 -4.641 -35.431 1.00 74.06 302 THR A N 1
ATOM 2460 C CA . THR A 1 302 ? 3.848 -4.610 -35.251 1.00 74.06 302 THR A CA 1
ATOM 2461 C C . THR A 1 302 ? 3.323 -3.309 -34.638 1.00 74.06 302 THR A C 1
ATOM 2463 O O . THR A 1 302 ? 2.111 -3.079 -34.650 1.00 74.06 302 THR A O 1
ATOM 2466 N N . GLY A 1 303 ? 4.214 -2.470 -34.100 1.00 70.12 303 GLY A N 1
ATOM 2467 C CA . GLY A 1 303 ? 3.899 -1.184 -33.479 1.00 70.12 303 GLY A CA 1
ATOM 2468 C C . GLY A 1 303 ? 3.734 -0.033 -34.473 1.00 70.12 303 GLY A C 1
ATOM 2469 O O . GLY A 1 303 ? 3.614 -0.223 -35.686 1.00 70.12 303 GLY A O 1
ATOM 2470 N N . ARG A 1 304 ? 3.718 1.203 -33.953 1.00 75.25 304 ARG A N 1
ATOM 2471 C CA . ARG A 1 304 ? 3.638 2.404 -34.796 1.00 75.25 304 ARG A CA 1
ATOM 2472 C C . ARG A 1 304 ? 4.857 2.501 -35.702 1.00 75.25 304 ARG A C 1
ATOM 2474 O O . ARG A 1 304 ? 5.979 2.236 -35.282 1.00 75.25 304 ARG A O 1
ATOM 2481 N N . HIS A 1 305 ? 4.649 2.986 -36.925 1.00 78.00 305 HIS A N 1
ATOM 2482 C CA . HIS A 1 305 ? 5.745 3.243 -37.863 1.00 78.00 305 HIS A CA 1
ATOM 2483 C C . HIS A 1 305 ? 6.823 4.163 -37.260 1.00 78.00 305 HIS A C 1
ATOM 2485 O O . HIS A 1 305 ? 8.008 3.984 -37.517 1.00 78.00 305 HIS A O 1
ATOM 2491 N N . GLU A 1 306 ? 6.409 5.111 -36.418 1.00 82.69 306 GLU A N 1
ATOM 2492 C CA . GLU A 1 306 ? 7.275 6.046 -35.691 1.00 82.69 306 GLU A CA 1
ATOM 2493 C C . GLU A 1 306 ? 8.239 5.361 -34.713 1.00 82.69 306 GLU A C 1
ATOM 2495 O O . GLU A 1 306 ? 9.251 5.949 -34.359 1.00 82.69 306 GLU A O 1
ATOM 2500 N N . TRP A 1 307 ? 7.961 4.124 -34.289 1.00 87.31 307 TRP A N 1
ATOM 2501 C CA . TRP A 1 307 ? 8.822 3.392 -33.357 1.00 87.31 307 TRP A CA 1
ATOM 2502 C C . TRP A 1 307 ? 9.955 2.655 -34.068 1.00 87.31 307 TRP A C 1
ATOM 2504 O O . TRP A 1 307 ? 10.968 2.355 -33.447 1.00 87.31 307 TRP A O 1
ATOM 2514 N N . LYS A 1 308 ? 9.814 2.362 -35.367 1.00 86.81 308 LYS A N 1
ATOM 2515 C CA . LYS A 1 308 ? 10.793 1.573 -36.134 1.00 86.81 308 LYS A CA 1
ATOM 2516 C C . LYS A 1 308 ? 12.234 2.092 -36.050 1.00 86.81 308 LYS A C 1
ATOM 2518 O O . LYS A 1 308 ? 13.124 1.256 -35.902 1.00 86.81 308 LYS A O 1
ATOM 2523 N N . PRO A 1 309 ? 12.500 3.413 -36.110 1.00 89.00 309 PRO A N 1
ATOM 2524 C CA . PRO A 1 309 ? 13.861 3.931 -35.969 1.00 89.00 309 PRO A CA 1
ATOM 2525 C C . PRO A 1 309 ? 14.505 3.581 -34.620 1.00 89.00 309 PRO A C 1
ATOM 2527 O O . PRO A 1 309 ? 15.716 3.398 -34.545 1.00 89.00 309 PRO A O 1
ATOM 2530 N N . GLU A 1 310 ? 13.697 3.430 -33.570 1.00 91.19 310 GLU A N 1
ATOM 2531 C CA . GLU A 1 310 ? 14.166 3.180 -32.206 1.00 91.19 310 GLU A CA 1
ATOM 2532 C C . GLU A 1 310 ? 14.649 1.741 -31.989 1.00 91.19 310 GLU A C 1
ATOM 2534 O O . GLU A 1 310 ? 15.401 1.479 -31.051 1.00 91.19 310 GLU A O 1
ATOM 2539 N N . ALA A 1 311 ? 14.282 0.800 -32.870 1.00 89.50 311 ALA A N 1
ATOM 2540 C CA . ALA A 1 311 ? 14.688 -0.606 -32.777 1.00 89.50 311 ALA A CA 1
ATOM 2541 C C . ALA A 1 311 ? 16.218 -0.781 -32.722 1.00 89.50 311 ALA A C 1
ATOM 2543 O O . ALA A 1 311 ? 16.724 -1.705 -32.076 1.00 89.50 311 ALA A O 1
ATOM 2544 N N . ALA A 1 312 ? 16.959 0.129 -33.365 1.00 90.94 312 ALA A N 1
ATOM 2545 C CA . ALA A 1 312 ? 18.417 0.129 -33.384 1.00 90.94 312 ALA A CA 1
ATOM 2546 C C . ALA A 1 312 ? 19.027 0.283 -31.979 1.00 90.94 312 ALA A C 1
ATOM 2548 O O . ALA A 1 312 ? 20.013 -0.388 -31.675 1.00 90.94 312 ALA A O 1
ATOM 2549 N N . CYS A 1 313 ? 18.414 1.082 -31.098 1.00 91.94 313 CYS A N 1
ATOM 2550 C CA . CYS A 1 313 ? 18.888 1.280 -29.725 1.00 91.94 313 CYS A CA 1
ATOM 2551 C C . CYS A 1 313 ? 18.837 -0.029 -28.919 1.00 91.94 313 CYS A C 1
ATOM 2553 O O . CYS A 1 313 ? 19.781 -0.380 -28.216 1.00 91.94 313 CYS A O 1
ATOM 2555 N N . PHE A 1 314 ? 17.763 -0.808 -29.071 1.00 92.19 314 PHE A N 1
ATOM 2556 C CA . PHE A 1 314 ? 17.611 -2.096 -28.383 1.00 92.19 314 PHE A CA 1
ATOM 2557 C C . PHE A 1 314 ? 18.520 -3.172 -28.978 1.00 92.19 314 PHE A C 1
ATOM 2559 O O . PHE A 1 314 ? 19.080 -3.991 -28.246 1.00 92.19 314 PHE A O 1
ATOM 2566 N N . LYS A 1 315 ? 18.707 -3.150 -30.304 1.00 91.06 315 LYS A N 1
ATOM 2567 C CA . LYS A 1 315 ? 19.651 -4.031 -30.998 1.00 91.06 315 LYS A CA 1
ATOM 2568 C C . LYS A 1 315 ? 21.079 -3.825 -30.503 1.00 91.06 315 LYS A C 1
ATOM 2570 O O . LYS A 1 315 ? 21.764 -4.802 -30.228 1.00 91.06 315 LYS A O 1
ATOM 2575 N N . ALA A 1 316 ? 21.484 -2.573 -30.308 1.00 89.81 316 ALA A N 1
ATOM 2576 C CA . ALA A 1 316 ? 22.813 -2.222 -29.827 1.00 89.81 316 ALA A CA 1
ATOM 2577 C C . ALA A 1 316 ? 23.123 -2.815 -28.439 1.00 89.81 316 ALA A C 1
ATOM 2579 O O . ALA A 1 316 ? 24.253 -3.240 -28.204 1.00 89.81 316 ALA A O 1
ATOM 2580 N N . VAL A 1 317 ? 22.143 -2.873 -27.530 1.00 87.81 317 VAL A N 1
ATOM 2581 C CA . VAL A 1 317 ? 22.295 -3.521 -26.211 1.00 87.81 317 VAL A CA 1
ATOM 2582 C C . VAL A 1 317 ? 22.405 -5.040 -26.347 1.00 87.81 317 VAL A C 1
ATOM 2584 O O . VAL A 1 317 ? 23.244 -5.666 -25.704 1.00 87.81 317 VAL A O 1
ATOM 2587 N N . TYR A 1 318 ? 21.566 -5.636 -27.193 1.00 89.62 318 TYR A N 1
ATOM 2588 C CA . TYR A 1 318 ? 21.590 -7.073 -27.455 1.00 89.62 318 TYR A CA 1
ATOM 2589 C C . TYR A 1 318 ? 22.922 -7.530 -28.072 1.00 89.62 318 TYR A C 1
ATOM 2591 O O . TYR A 1 318 ? 23.509 -8.505 -27.609 1.00 89.62 318 TYR A O 1
ATOM 2599 N N . GLU A 1 319 ? 23.425 -6.812 -29.077 1.00 88.88 319 GLU A N 1
ATOM 2600 C CA . GLU A 1 319 ? 24.712 -7.110 -29.713 1.00 88.88 319 GLU A CA 1
ATOM 2601 C C . GLU A 1 319 ? 25.864 -6.989 -28.719 1.00 88.88 319 GLU A C 1
ATOM 2603 O O . GLU A 1 319 ? 26.716 -7.871 -28.671 1.00 88.88 319 GLU A O 1
ATOM 2608 N N . TYR A 1 320 ? 25.852 -5.953 -27.875 1.00 86.19 320 TYR A N 1
ATOM 2609 C CA . TYR A 1 320 ? 26.837 -5.804 -26.807 1.00 86.19 320 TYR A CA 1
ATOM 2610 C C . TYR A 1 320 ? 26.832 -7.023 -25.863 1.00 86.19 320 TYR A C 1
ATOM 2612 O O . TYR A 1 320 ? 27.888 -7.595 -25.591 1.00 86.19 320 TYR A O 1
ATOM 2620 N N . ALA A 1 321 ? 25.649 -7.481 -25.432 1.00 81.88 321 ALA A N 1
ATOM 2621 C CA . ALA A 1 321 ? 25.522 -8.651 -24.559 1.00 81.88 321 ALA A CA 1
ATOM 2622 C C . ALA A 1 321 ? 26.084 -9.936 -25.199 1.00 81.88 321 ALA A C 1
ATOM 2624 O O . ALA A 1 321 ? 26.637 -10.782 -24.501 1.00 81.88 321 ALA A O 1
ATOM 2625 N N . LEU A 1 322 ? 25.970 -10.085 -26.524 1.00 80.00 322 LEU A N 1
ATOM 2626 C CA . LEU A 1 322 ? 26.510 -11.238 -27.250 1.00 80.00 322 LEU A CA 1
ATOM 2627 C C . LEU A 1 322 ? 28.015 -11.147 -27.517 1.00 80.00 322 LEU A C 1
ATOM 2629 O O . LEU A 1 322 ? 28.702 -12.160 -27.409 1.00 80.00 322 LEU A O 1
ATOM 2633 N N . VAL A 1 323 ? 28.525 -9.966 -27.876 1.00 73.81 323 VAL A N 1
ATOM 2634 C CA . VAL A 1 323 ? 29.950 -9.754 -28.189 1.00 73.81 323 VAL A CA 1
ATOM 2635 C C . VAL A 1 323 ? 30.808 -9.917 -26.938 1.00 73.81 323 VAL A C 1
ATOM 2637 O O . VAL A 1 323 ? 31.864 -10.545 -26.999 1.00 73.81 323 VAL A O 1
ATOM 2640 N N . ARG A 1 324 ? 30.331 -9.437 -25.784 1.00 67.94 324 ARG A N 1
ATOM 2641 C CA . ARG A 1 324 ? 31.010 -9.632 -24.499 1.00 67.94 324 ARG A CA 1
ATOM 2642 C C . ARG A 1 324 ? 31.230 -11.121 -24.194 1.00 67.94 324 ARG A C 1
ATOM 2644 O O . ARG A 1 324 ? 32.356 -11.524 -23.933 1.00 67.94 324 ARG A O 1
ATOM 2651 N N . GLY A 1 325 ? 30.200 -11.950 -24.387 1.00 56.44 325 GLY A N 1
ATOM 2652 C CA . GLY A 1 325 ? 30.288 -13.404 -24.206 1.00 56.44 325 GLY A CA 1
ATOM 2653 C C . GLY A 1 325 ? 31.213 -14.143 -25.188 1.00 56.44 325 GLY A C 1
ATOM 2654 O O . GLY A 1 325 ? 31.451 -15.333 -25.001 1.00 56.44 325 GLY A O 1
ATOM 2655 N N . GLN A 1 326 ? 31.733 -13.481 -26.230 1.00 52.84 326 GLN A N 1
ATOM 2656 C CA . GLN A 1 326 ? 32.641 -14.076 -27.223 1.00 52.84 326 GLN A CA 1
ATOM 2657 C C . GLN A 1 326 ? 34.123 -13.752 -26.981 1.00 52.84 326 GLN A C 1
ATOM 2659 O O . GLN A 1 326 ? 34.981 -14.439 -27.529 1.00 52.84 326 GLN A O 1
ATOM 2664 N N . HIS A 1 327 ? 34.452 -12.748 -26.161 1.00 48.09 327 HIS A N 1
ATOM 2665 C CA . HIS A 1 327 ? 35.844 -12.345 -25.909 1.00 48.09 327 HIS A CA 1
ATOM 2666 C C . HIS A 1 327 ? 36.566 -13.174 -24.827 1.00 48.09 327 HIS A C 1
ATOM 2668 O O . HIS A 1 327 ? 37.758 -12.966 -24.598 1.00 48.09 327 HIS A O 1
ATOM 2674 N N . HIS A 1 328 ? 35.880 -14.146 -24.217 1.00 43.12 328 HIS A N 1
ATOM 2675 C CA . HIS A 1 328 ? 36.429 -15.036 -23.186 1.00 43.12 328 HIS A CA 1
ATOM 2676 C C . HIS A 1 328 ? 36.150 -16.537 -23.415 1.00 43.12 328 HIS A C 1
ATOM 2678 O O . HIS A 1 328 ? 36.335 -17.327 -22.489 1.00 43.12 328 HIS A O 1
ATOM 2684 N N . ALA A 1 329 ? 35.741 -16.936 -24.628 1.00 38.91 329 ALA A N 1
ATOM 2685 C CA . ALA A 1 329 ? 35.595 -18.344 -25.021 1.00 38.91 329 ALA A CA 1
ATOM 2686 C C . ALA A 1 329 ? 36.888 -18.938 -25.600 1.00 38.91 329 ALA A C 1
ATOM 2688 O O . ALA A 1 329 ? 37.554 -18.237 -26.400 1.00 38.91 329 ALA A O 1
#

Sequence (329 aa):
MSLCPVGFAKPLSDQNRCEIPMDNVDEKIDTLMRDKLVSLMQENTVRIKNINIKYTTSNKKHTIERWRAFYDSFDKMFRLMPRELVRVEKEVRSKFVQSMGPERKLRLLSYINSEADLLFEKLEKECRQDFKKLGEEAEFEERLEKTRAKFTDNLETQLQKCMEALETETSASGKLPISELCRMYDLNEGFLHELNLIDPLQKIQLRLKEAASDSELQSRIEDVKEALKRIAHSLQSGGPKNIDSASARKGHKMVVARETMALRDLVINTNYLLEYALVPDEYLNSELANKLYRKVESFFDTGRHEWKPEAACFKAVYEYALVRGQHHA

pLDDT: mean 83.3, std 16.95, range [27.19, 97.94]

Foldseek 3Di:
DDDDDDDDDDPDDPPPPPPPDPPPLLVVLVVVLVVQLVVLVVVLVVQLVVLCVVCVVVVNNLPVVSLVSNVVSLLVSLLCSLQRSLVSVLVSLLLQLHADDPVNLVVQLVVSVVVVVVSLVVSCVVRQVSCVVVVNNVVVVVVSVVSNVSSSVSNVVNSVVSRVVSVCSSVVVQFDRLVVLCVQQVHDSVLCVVLVCRVLSRLLVVLLVVCPVPPQLNVLSVLLSVLSSQLRCVLVVDDDPDDPDPVVVVVVVVLSVVSSNLSSVLSNLLSVLSVLLNDPLVPRDLVVLVVSLVSNQVSLVPDDVSSVVSNVSSVSSSVSSVVNSVVPD

Radius of gyration: 29.84 Å; chains: 1; bounding box: 64×85×78 Å

Secondary structure (DSSP, 8-state):
---------PPPPS--S----S-TTHHHHHHHHHHHHHHHHHHHHHHHHHHHHHHHHTT-TTSHHHHHHHHHHHHHHHHHHHHHHHHHHHHHHHHHT----HHHHHHHHHHHHHHHHHHHHHHHHHHHHHHHHTT-HHHHHHHHHHHHHHHHHHHHHHHHHHHHHHHHHHHHS-PPPHHHHHHHHT--HHHHHHTT-HHHHHHHHHHHHHGGG-HHHHHHHHHHHHHHHHHHHHHHT-S-S---SHHHHHHHHHHHHHHHHHHHHHHHHHHHHHHHHHS-GGG--HHHHHHHHHHHHHHHHHS-GGGGGGHHHHHHHHHHHHHHTTTT-

Organism: Nitrospina gracilis (strain 3/211) (NCBI:txid1266370)